Protein AF-A0A8S4G427-F1 (afdb_monomer_lite)

InterPro domains:
  IPR007110 Immunoglobulin-like domain [PS50835] (50-156)
  IPR013783 Immunoglobulin-like fold [G3DSA:2.60.40.10] (48-164)
  IPR036179 Immunoglobulin-like domain superfamily [SSF48726] (49-147)

Radius of gyration: 43.34 Å; chains: 1; bounding box: 93×54×124 Å

Foldseek 3Di:
DDDDDDDDDDDPAAFDKDKDKDWDFDDPDDTDIDIDIDIDTHWFAFPDFWDKPQADQADEAFDKGKIKTKTDWIPPEWWKWKDKQNHTDDQDDPPDPDDNPQRGWDWDQQDPRRTIMTMHMDIDTHHRPPDDQKIKMKMKTWDPDVVIDIHMDIDIYGYDPLPPLVVLLVVLCLLPPCVVVVLVVVQVVLCVLQVADPPQDSLLSCLQSLHFRPNLVSLLSLLQLLQCLDPPPPPSNNVPDDDPDPDPSDDHSVPPRDDDPDHSVCSSQVVSCVVCVVVPLAGHRHNDHAPPSPPDPLLSSLLSCLSSQHWQQLVVCVVVVNDDPPDDQADPQGHRGGSVCLQVPPPAQHDDSNCSRNVDPSSSRSSVVCSVRD

Structure (mmCIF, N/CA/C/O backbone):
data_AF-A0A8S4G427-F1
#
_entry.id   AF-A0A8S4G427-F1
#
loop_
_atom_site.group_PDB
_atom_site.id
_atom_site.type_symbol
_atom_site.label_atom_id
_atom_site.label_alt_id
_atom_site.label_comp_id
_atom_site.label_asym_id
_atom_site.label_entity_id
_atom_site.label_seq_id
_atom_site.pdbx_PDB_ins_code
_atom_site.Cartn_x
_atom_site.Cartn_y
_atom_site.Cartn_z
_atom_site.occupancy
_atom_site.B_iso_or_equiv
_atom_site.auth_seq_id
_atom_site.auth_comp_id
_atom_site.auth_asym_id
_atom_site.auth_atom_id
_atom_site.pdbx_PDB_model_num
ATOM 1 N N . MET A 1 1 ? -54.647 -35.871 49.981 1.00 44.09 1 MET A N 1
ATOM 2 C CA . MET A 1 1 ? -53.783 -34.779 50.482 1.00 44.09 1 MET A CA 1
ATOM 3 C C . MET A 1 1 ? -54.641 -33.532 50.601 1.00 44.09 1 MET A C 1
ATOM 5 O O . MET A 1 1 ? -55.146 -33.076 49.587 1.00 44.09 1 MET A O 1
ATOM 9 N N . GLN A 1 2 ? -54.892 -33.034 51.812 1.00 59.62 2 GLN A N 1
ATOM 10 C CA . GLN A 1 2 ? -55.590 -31.757 51.990 1.00 59.62 2 GLN A CA 1
ATOM 11 C C . GLN A 1 2 ? -54.580 -30.630 51.731 1.00 59.62 2 GLN A C 1
ATOM 13 O O . GLN A 1 2 ? -53.592 -30.520 52.452 1.00 59.62 2 GLN A O 1
ATOM 18 N N . SER A 1 3 ? -54.775 -29.840 50.674 1.00 57.06 3 SER A N 1
ATOM 19 C CA . SER A 1 3 ? -53.949 -28.663 50.381 1.00 57.06 3 SER A CA 1
ATOM 20 C C . SER A 1 3 ? -54.700 -27.398 50.787 1.00 57.06 3 SER A C 1
ATOM 22 O O . SER A 1 3 ? -55.753 -27.103 50.226 1.00 57.06 3 SER A O 1
ATOM 24 N N . CYS A 1 4 ? -54.157 -26.645 51.740 1.00 60.97 4 CYS A N 1
ATOM 25 C CA . CYS A 1 4 ? -54.643 -25.312 52.080 1.00 60.97 4 CYS A CA 1
ATOM 26 C C . CYS A 1 4 ? -53.861 -24.276 51.260 1.00 60.97 4 CYS A C 1
ATOM 28 O O . CYS A 1 4 ? -52.630 -24.292 51.261 1.00 60.97 4 CYS A O 1
ATOM 30 N N . ALA A 1 5 ? -54.562 -23.397 50.542 1.00 62.75 5 ALA A N 1
ATOM 31 C CA . ALA A 1 5 ? -53.957 -22.332 49.749 1.00 62.75 5 ALA A CA 1
ATOM 32 C C . ALA A 1 5 ? -54.410 -20.971 50.287 1.00 62.75 5 ALA A C 1
ATOM 34 O O . ALA A 1 5 ? -55.601 -20.666 50.302 1.00 62.75 5 ALA A O 1
ATOM 35 N N . VAL A 1 6 ? -53.454 -20.141 50.706 1.00 64.38 6 VAL A N 1
ATOM 36 C CA . VAL A 1 6 ? -53.708 -18.770 51.162 1.00 64.38 6 VAL A CA 1
ATOM 37 C C . VAL A 1 6 ? -53.425 -17.819 50.002 1.00 64.38 6 VAL A C 1
ATOM 39 O O . VAL A 1 6 ? -52.304 -17.774 49.494 1.00 64.38 6 VAL A O 1
ATOM 42 N N . ARG A 1 7 ? -54.433 -17.056 49.564 1.00 63.41 7 ARG A N 1
ATOM 43 C CA . ARG A 1 7 ? -54.245 -15.976 48.586 1.00 63.41 7 ARG A CA 1
ATOM 44 C C . ARG A 1 7 ? -53.865 -14.699 49.315 1.00 63.41 7 ARG A C 1
ATOM 46 O O . ARG A 1 7 ? -54.599 -14.220 50.172 1.00 63.41 7 ARG A O 1
ATOM 53 N N . VAL A 1 8 ? -52.715 -14.156 48.950 1.00 65.19 8 VAL A N 1
ATOM 54 C CA . VAL A 1 8 ? -52.180 -12.932 49.530 1.00 65.19 8 VAL A CA 1
ATOM 55 C C . VAL A 1 8 ? -52.387 -11.784 48.545 1.00 65.19 8 VAL A C 1
ATOM 57 O O . VAL A 1 8 ? -51.883 -11.840 47.426 1.00 65.19 8 VAL A O 1
ATOM 60 N N . ALA A 1 9 ? -53.122 -10.748 48.954 1.00 64.44 9 ALA A N 1
ATOM 61 C CA . ALA A 1 9 ? -53.211 -9.499 48.203 1.00 64.44 9 ALA A CA 1
ATOM 62 C C . ALA A 1 9 ? -51.970 -8.643 48.483 1.00 64.44 9 ALA A C 1
ATOM 64 O O . ALA A 1 9 ? -51.579 -8.467 49.640 1.00 64.44 9 ALA A O 1
ATOM 65 N N . LEU A 1 10 ? -51.343 -8.127 47.425 1.00 61.38 10 LEU A N 1
ATOM 66 C CA . LEU A 1 10 ? -50.192 -7.245 47.569 1.00 61.38 10 LEU A CA 1
ATOM 67 C C . LEU A 1 10 ? -50.643 -5.882 48.127 1.00 61.38 10 LEU A C 1
ATOM 69 O O . LEU A 1 10 ? -51.662 -5.347 47.687 1.00 61.38 10 LEU A O 1
ATOM 73 N N . PRO A 1 11 ? -49.903 -5.310 49.087 1.00 62.75 11 PRO A N 1
ATOM 74 C CA . PRO A 1 11 ? -50.174 -3.977 49.605 1.00 62.75 11 PRO A CA 1
ATOM 75 C C . PRO A 1 11 ? -50.014 -2.902 48.513 1.00 62.75 11 PRO A C 1
ATOM 77 O O . PRO A 1 11 ? -49.185 -3.047 47.615 1.00 62.75 11 PRO A O 1
ATOM 80 N N . PRO A 1 12 ? -50.762 -1.787 48.602 1.00 60.09 12 PRO A N 1
ATOM 81 C CA . PRO A 1 12 ? -50.769 -0.735 47.581 1.00 60.09 12 PRO A CA 1
ATOM 82 C C . PRO A 1 12 ? -49.494 0.125 47.550 1.00 60.09 12 PRO A C 1
ATOM 84 O O . PRO A 1 12 ? -49.341 0.949 46.653 1.00 60.09 12 PRO A O 1
ATOM 87 N N . ARG A 1 13 ? -48.588 -0.020 48.528 1.00 60.84 13 ARG A N 1
ATOM 88 C CA . ARG A 1 13 ? -47.331 0.739 48.609 1.00 60.84 13 ARG A CA 1
ATOM 89 C C . ARG A 1 13 ? -46.125 -0.185 48.460 1.00 60.84 13 ARG A C 1
ATOM 91 O O . ARG A 1 13 ? -46.065 -1.251 49.064 1.00 60.84 13 ARG A O 1
ATOM 98 N N . TYR A 1 14 ? -45.145 0.264 47.685 1.00 60.88 14 TYR A N 1
ATOM 99 C CA . TYR A 1 14 ? -43.854 -0.398 47.510 1.00 60.88 14 TYR A CA 1
ATOM 100 C C . TYR A 1 14 ? -43.073 -0.421 48.843 1.00 60.88 14 TYR A C 1
ATOM 102 O O . TYR A 1 14 ? -43.206 0.498 49.650 1.00 60.88 14 TYR A O 1
ATOM 110 N N . ASN A 1 15 ? -42.261 -1.460 49.081 1.00 59.38 15 ASN A N 1
ATOM 111 C CA . ASN A 1 15 ? -41.401 -1.621 50.271 1.00 59.38 15 ASN A CA 1
ATOM 112 C C . ASN A 1 15 ? -42.121 -1.811 51.628 1.00 59.38 15 ASN A C 1
ATOM 114 O O . ASN A 1 15 ? -41.525 -1.673 52.697 1.00 59.38 15 ASN A O 1
ATOM 118 N N . THR A 1 16 ? -43.405 -2.169 51.627 1.00 66.38 16 THR A N 1
ATOM 119 C CA . THR A 1 16 ? -44.095 -2.579 52.856 1.00 66.38 16 THR A CA 1
ATOM 120 C C . THR A 1 16 ? -43.621 -3.958 53.301 1.00 66.38 16 THR A C 1
ATOM 122 O O . THR A 1 16 ? -43.687 -4.933 52.542 1.00 66.38 16 THR A O 1
ATOM 125 N N . ARG A 1 17 ? -43.190 -4.050 54.558 1.00 71.38 17 ARG A N 1
ATOM 126 C CA . ARG A 1 17 ? -42.937 -5.320 55.234 1.00 71.38 17 ARG A CA 1
ATOM 127 C C . ARG A 1 17 ? -44.250 -5.829 55.816 1.00 71.38 17 ARG A C 1
ATOM 129 O O . ARG A 1 17 ? -44.817 -5.196 56.702 1.00 71.38 17 ARG A O 1
ATOM 136 N N . VAL A 1 18 ? -44.718 -6.963 55.317 1.00 76.75 18 VAL A N 1
ATOM 137 C CA . VAL A 1 18 ? -45.928 -7.629 55.800 1.00 76.75 18 VAL A CA 1
ATOM 138 C C . VAL A 1 18 ? -45.533 -8.851 56.613 1.00 76.75 18 VAL A C 1
ATOM 140 O O . VAL A 1 18 ? -44.562 -9.540 56.302 1.00 76.75 18 VAL A O 1
ATOM 143 N N . VAL A 1 19 ? -46.274 -9.115 57.679 1.00 82.19 19 VAL A N 1
ATOM 144 C CA . VAL A 1 19 ? -46.039 -10.247 58.571 1.00 82.19 19 VAL A CA 1
ATOM 145 C C . VAL A 1 19 ? -47.214 -11.205 58.424 1.00 82.19 19 VAL A C 1
ATOM 147 O O . VAL A 1 19 ? -48.348 -10.834 58.709 1.00 82.19 19 VAL A O 1
ATOM 150 N N . TYR A 1 20 ? -46.950 -12.426 57.962 1.00 81.38 20 TYR A N 1
ATOM 151 C CA . TYR A 1 20 ? -47.951 -13.486 57.856 1.00 81.38 20 TYR A CA 1
ATOM 152 C C . TYR A 1 20 ? -47.748 -14.483 58.987 1.00 81.38 20 TYR A C 1
ATOM 154 O O . TYR A 1 20 ? -46.653 -15.025 59.149 1.00 81.38 20 TYR A O 1
ATOM 162 N N . THR A 1 21 ? -48.811 -14.742 59.744 1.00 82.06 21 THR A N 1
ATOM 163 C CA . THR A 1 21 ? -48.833 -15.771 60.784 1.00 82.06 21 THR A CA 1
ATOM 164 C C . THR A 1 21 ? -49.798 -16.866 60.364 1.00 82.06 21 THR A C 1
ATOM 166 O O . THR A 1 21 ? -50.977 -16.606 60.146 1.00 82.06 21 THR A O 1
ATOM 169 N N . CYS A 1 22 ? -49.283 -18.083 60.227 1.00 83.38 22 CYS A N 1
ATOM 170 C CA . CYS A 1 22 ? -50.098 -19.281 60.099 1.00 83.38 22 CYS A CA 1
ATOM 171 C C . CYS A 1 22 ? -50.428 -19.775 61.507 1.00 83.38 22 CYS A C 1
ATOM 173 O O . CYS A 1 22 ? -49.515 -19.945 62.316 1.00 83.38 22 CYS A O 1
ATOM 175 N N . GLU A 1 23 ? -51.707 -19.983 61.794 1.00 85.12 23 GLU A N 1
ATOM 176 C CA . GLU A 1 23 ? -52.205 -20.488 63.070 1.00 85.12 23 GLU A CA 1
ATOM 177 C C . GLU A 1 23 ? -53.091 -21.704 62.809 1.00 85.12 23 GLU A C 1
ATOM 179 O O . GLU A 1 23 ? -54.005 -21.644 61.989 1.00 85.12 23 GLU A O 1
ATOM 184 N N . VAL A 1 24 ? -52.795 -22.809 63.491 1.00 83.25 24 VAL A N 1
ATOM 185 C CA . VAL A 1 24 ? -53.581 -24.045 63.434 1.00 83.25 24 VAL A CA 1
ATOM 186 C C . VAL A 1 24 ? -54.049 -24.373 64.845 1.00 83.25 24 VAL A C 1
ATOM 188 O O . VAL A 1 24 ? -53.225 -24.463 65.760 1.00 83.25 24 VAL A O 1
ATOM 191 N N . SER A 1 25 ? -55.358 -24.548 65.014 1.00 84.50 25 SER A N 1
ATOM 192 C CA . SER A 1 25 ? -56.002 -24.911 66.276 1.00 84.50 25 SER A CA 1
ATOM 193 C C . SER A 1 25 ? -56.628 -26.305 66.194 1.00 84.50 25 SER A C 1
ATOM 195 O O . SER A 1 25 ? -57.219 -26.676 65.180 1.00 84.50 25 SER A O 1
ATOM 197 N N . ALA A 1 26 ? -56.486 -27.084 67.266 1.00 82.94 26 ALA A N 1
ATOM 198 C CA . ALA A 1 26 ? -57.183 -28.357 67.442 1.00 82.94 26 ALA A CA 1
ATOM 199 C C . ALA A 1 26 ? -58.538 -28.157 68.149 1.00 82.94 26 ALA A C 1
ATOM 201 O O . ALA A 1 26 ? -58.672 -27.282 69.009 1.00 82.94 26 ALA A O 1
ATOM 202 N N . GLU A 1 27 ? -59.532 -28.977 67.796 1.00 80.38 27 GLU A N 1
ATOM 203 C CA . GLU A 1 27 ? -60.856 -28.995 68.435 1.00 80.38 27 GLU A CA 1
ATOM 204 C C . GLU A 1 27 ? -60.829 -29.796 69.760 1.00 80.38 27 GLU A C 1
ATOM 206 O O . GLU A 1 27 ? -59.871 -30.521 70.037 1.00 80.38 27 GLU A O 1
ATOM 211 N N . GLY A 1 28 ? -61.832 -29.612 70.631 1.00 81.75 28 GLY A N 1
ATOM 212 C CA . GLY A 1 28 ? -61.821 -30.099 72.022 1.00 81.75 28 GLY A CA 1
ATOM 213 C C . GLY A 1 28 ? -61.580 -31.616 72.190 1.00 81.75 28 GLY A C 1
ATOM 214 O O . GLY A 1 28 ? -61.799 -32.385 71.258 1.00 81.75 28 GLY A O 1
ATOM 215 N N . PRO A 1 29 ? -61.144 -32.091 73.381 1.00 74.06 29 PRO A N 1
ATOM 216 C CA . PRO A 1 29 ? -61.018 -31.374 74.659 1.00 74.06 29 PRO A CA 1
ATOM 217 C C . PRO A 1 29 ? -59.648 -30.705 74.887 1.00 74.06 29 PRO A C 1
ATOM 219 O O . PRO A 1 29 ? -59.435 -30.080 75.924 1.00 74.06 29 PRO A O 1
ATOM 222 N N . ARG A 1 30 ? -58.701 -30.833 73.948 1.00 64.25 30 ARG A N 1
ATOM 223 C CA . ARG A 1 30 ? -57.371 -30.209 74.029 1.00 64.25 30 ARG A CA 1
ATOM 224 C C . ARG A 1 30 ? -57.209 -29.154 72.939 1.00 64.25 30 ARG A C 1
ATOM 226 O O . ARG A 1 30 ? -56.838 -29.465 71.815 1.00 64.25 30 ARG A O 1
ATOM 233 N N . PHE A 1 31 ? -57.422 -27.897 73.315 1.00 74.81 31 PHE A N 1
ATOM 234 C CA . PHE A 1 31 ? -57.265 -26.729 72.445 1.00 74.81 31 PHE A CA 1
ATOM 235 C C . PHE A 1 31 ? -55.784 -26.356 72.259 1.00 74.81 31 PHE A C 1
ATOM 237 O O . PHE A 1 31 ? -55.308 -25.343 72.772 1.00 74.81 31 PHE A O 1
ATOM 244 N N . ALA A 1 32 ? -55.018 -27.202 71.568 1.00 76.12 32 ALA A N 1
ATOM 245 C CA . ALA A 1 32 ? -53.639 -26.886 71.207 1.00 76.12 32 ALA A CA 1
ATOM 246 C C . ALA A 1 32 ? -53.610 -25.902 70.026 1.00 76.12 32 ALA A C 1
ATOM 248 O O . ALA A 1 32 ? -54.312 -26.103 69.035 1.00 76.12 32 ALA A O 1
ATOM 249 N N . VAL A 1 33 ? -52.777 -24.862 70.126 1.00 83.00 33 VAL A N 1
ATOM 250 C CA . VAL A 1 33 ? -52.587 -23.850 69.078 1.00 83.00 33 VAL A CA 1
ATOM 251 C C . VAL A 1 33 ? -51.113 -23.794 68.696 1.00 83.00 33 VAL A C 1
ATOM 253 O O . VAL A 1 33 ? -50.257 -23.553 69.546 1.00 83.00 33 VAL A O 1
ATOM 256 N N . VAL A 1 34 ? -50.814 -23.989 67.412 1.00 83.38 34 VAL A N 1
ATOM 257 C CA . VAL A 1 34 ? -49.462 -23.830 66.857 1.00 83.38 34 VAL A CA 1
ATOM 258 C C . VAL A 1 34 ? -49.459 -22.625 65.928 1.00 83.38 34 VAL A C 1
ATOM 260 O O . VAL A 1 34 ? -50.286 -22.540 65.021 1.00 83.38 34 VAL A O 1
ATOM 263 N N . LYS A 1 35 ? -48.520 -21.696 66.146 1.00 86.69 35 LYS A N 1
ATOM 264 C CA . LYS A 1 35 ? -48.350 -20.498 65.315 1.00 86.69 35 LYS A CA 1
ATOM 265 C C . LYS A 1 35 ? -46.963 -20.464 64.691 1.00 86.69 35 LYS A C 1
ATOM 267 O O . LYS A 1 35 ? -45.969 -20.739 65.360 1.00 86.69 35 LYS A O 1
ATOM 272 N N . GLN A 1 36 ? -46.883 -20.067 63.426 1.00 85.25 36 GLN A N 1
ATOM 273 C CA . GLN A 1 36 ? -45.622 -19.763 62.758 1.00 85.25 36 GLN A CA 1
ATOM 274 C C . GLN A 1 36 ? -45.730 -18.440 62.008 1.00 85.25 36 GLN A C 1
ATOM 276 O O . GLN A 1 36 ? -46.614 -18.261 61.175 1.00 85.25 36 GLN A O 1
ATOM 281 N N . THR A 1 37 ? -44.789 -17.534 62.266 1.00 84.12 37 THR A N 1
ATOM 282 C CA . THR A 1 37 ? -44.772 -16.194 61.674 1.00 84.12 37 THR A CA 1
ATOM 283 C C . THR A 1 37 ? -43.615 -16.033 60.689 1.00 84.12 37 THR A C 1
ATOM 285 O O . THR A 1 37 ? -42.480 -16.431 60.970 1.00 84.12 37 THR A O 1
ATOM 288 N N . LYS A 1 38 ? -43.886 -15.442 59.521 1.00 82.69 38 LYS A N 1
ATOM 289 C CA . LYS A 1 38 ? -42.899 -15.123 58.480 1.00 82.69 38 LYS A CA 1
ATOM 290 C C . LYS A 1 38 ? -43.096 -13.701 57.958 1.00 82.69 38 LYS A C 1
ATOM 292 O O . LYS A 1 38 ? -44.217 -13.226 57.816 1.00 82.69 38 LYS A O 1
ATOM 297 N N . ASN A 1 39 ? -41.984 -13.041 57.640 1.00 81.12 39 ASN A N 1
ATOM 298 C CA . ASN A 1 39 ? -41.987 -11.710 57.039 1.00 81.12 39 ASN A CA 1
ATOM 299 C C . ASN A 1 39 ? -41.941 -11.834 55.513 1.00 81.12 39 ASN A C 1
ATOM 301 O O . ASN A 1 39 ? -41.077 -12.532 54.983 1.00 81.12 39 ASN A O 1
ATOM 305 N N . LEU A 1 40 ? -42.832 -11.126 54.831 1.00 78.31 40 LEU A N 1
ATOM 306 C CA . LEU A 1 40 ? -42.835 -10.914 53.391 1.00 78.31 40 LEU A CA 1
ATOM 307 C C . LEU A 1 40 ? -42.469 -9.449 53.127 1.00 78.31 40 LEU A C 1
ATOM 309 O O . LEU A 1 40 ? -43.116 -8.544 53.649 1.00 78.31 40 LEU A O 1
ATOM 313 N N . THR A 1 41 ? -41.462 -9.207 52.296 1.00 77.12 41 THR A N 1
ATOM 314 C CA . THR A 1 41 ? -41.127 -7.857 51.827 1.00 77.12 41 THR A CA 1
ATOM 315 C C . THR A 1 41 ? -41.375 -7.797 50.330 1.00 77.12 41 THR A C 1
ATOM 317 O O . THR A 1 41 ? -40.864 -8.638 49.590 1.00 77.12 41 THR A O 1
ATOM 320 N N . VAL A 1 42 ? -42.157 -6.817 49.881 1.00 78.81 42 VAL A N 1
ATOM 321 C CA . VAL A 1 42 ? -42.394 -6.600 48.450 1.00 78.81 42 VAL A CA 1
ATOM 322 C C . VAL A 1 42 ? -41.162 -5.931 47.847 1.00 78.81 42 VAL A C 1
ATOM 324 O O . VAL A 1 42 ? -40.826 -4.805 48.215 1.00 78.81 42 VAL A O 1
ATOM 327 N N . ALA A 1 43 ? -40.490 -6.638 46.940 1.00 83.56 43 ALA A N 1
ATOM 328 C CA . ALA A 1 43 ? -39.330 -6.119 46.235 1.00 83.56 43 ALA A CA 1
ATOM 329 C C . ALA A 1 43 ? -39.745 -5.210 45.069 1.00 83.56 43 ALA A C 1
ATOM 331 O O . ALA A 1 43 ? -40.708 -5.487 44.355 1.00 83.56 43 ALA A O 1
ATOM 332 N N . VAL A 1 44 ? -38.974 -4.151 44.851 1.00 88.75 44 VAL A N 1
ATOM 333 C CA . VAL A 1 44 ? -38.966 -3.363 43.621 1.00 88.75 44 VAL A CA 1
ATOM 334 C C . VAL A 1 44 ? -37.825 -3.889 42.765 1.00 88.75 44 VAL A C 1
ATOM 336 O O . VAL A 1 44 ? -36.648 -3.674 43.072 1.00 88.75 44 VAL A O 1
ATOM 339 N N . ALA A 1 45 ? -38.191 -4.642 41.731 1.00 90.88 45 ALA A N 1
ATOM 340 C CA . ALA A 1 45 ? -37.244 -5.278 40.832 1.00 90.88 45 ALA A CA 1
ATOM 341 C C . ALA A 1 45 ? -36.534 -4.249 39.936 1.00 90.88 45 ALA A C 1
ATOM 343 O O . ALA A 1 45 ? -37.103 -3.209 39.595 1.00 90.88 45 ALA A O 1
ATOM 344 N N . LEU A 1 46 ? -35.306 -4.554 39.512 1.00 93.38 46 LEU A N 1
ATOM 345 C CA . LEU A 1 46 ? -34.607 -3.765 38.500 1.00 93.38 46 LEU A CA 1
ATOM 346 C C . LEU A 1 46 ? -35.425 -3.745 37.200 1.00 93.38 46 LEU A C 1
ATOM 348 O O . LEU A 1 46 ? -35.705 -4.786 36.592 1.00 93.38 46 LEU A O 1
ATOM 352 N N . HIS A 1 47 ? -35.801 -2.542 36.775 1.00 90.38 47 HIS A N 1
ATOM 353 C CA . HIS A 1 47 ? -36.598 -2.327 35.569 1.00 90.38 47 HIS A CA 1
ATOM 354 C C . HIS A 1 47 ? -35.735 -2.135 34.310 1.00 90.38 47 HIS A C 1
ATOM 356 O O . HIS A 1 47 ? -36.221 -2.360 33.208 1.00 90.38 47 HIS A O 1
ATOM 362 N N . GLN A 1 48 ? -34.463 -1.763 34.476 1.00 94.31 48 GLN A N 1
ATOM 363 C CA . GLN A 1 48 ? -33.475 -1.583 33.409 1.00 94.31 48 GLN A CA 1
ATOM 364 C C . GLN A 1 48 ? -32.220 -2.405 33.702 1.00 94.31 48 GLN A C 1
ATOM 366 O O . GLN A 1 48 ? -31.923 -2.703 34.865 1.00 94.31 48 GLN A O 1
ATOM 371 N N . ASP A 1 49 ? -31.497 -2.761 32.645 1.00 97.06 49 ASP A N 1
ATOM 372 C CA . ASP A 1 49 ? -30.186 -3.394 32.751 1.00 97.06 49 ASP A CA 1
ATOM 373 C C . ASP A 1 49 ? -29.155 -2.396 33.307 1.00 97.06 49 ASP A C 1
ATOM 375 O O . ASP A 1 49 ? -29.326 -1.180 33.164 1.00 97.06 49 ASP A O 1
ATOM 379 N N . PRO A 1 50 ? -28.107 -2.870 34.003 1.00 97.19 50 PRO A N 1
ATOM 380 C CA . PRO A 1 50 ? -27.109 -1.975 34.571 1.00 97.19 50 PRO A CA 1
ATOM 381 C C . PRO A 1 50 ? -26.327 -1.234 33.473 1.00 97.19 50 PRO A C 1
ATOM 383 O O . PRO A 1 50 ? -26.072 -1.773 32.404 1.00 97.19 50 PRO A O 1
ATOM 386 N N . VAL A 1 51 ? -25.901 0.000 33.712 1.00 97.25 51 VAL A N 1
ATOM 387 C CA . VAL A 1 51 ? -25.207 0.819 32.709 1.00 97.25 51 VAL A CA 1
ATOM 388 C C . VAL A 1 51 ? -23.701 0.740 32.926 1.00 97.25 51 VAL A C 1
ATOM 390 O O . VAL A 1 51 ? -23.210 1.117 33.988 1.00 97.25 51 VAL A O 1
ATOM 393 N N . ILE A 1 52 ? -22.966 0.289 31.905 1.00 96.56 52 ILE A N 1
ATOM 394 C CA . ILE A 1 52 ? -21.498 0.307 31.887 1.00 96.56 52 ILE A CA 1
ATOM 395 C C . ILE A 1 52 ? -21.012 1.653 31.341 1.00 96.56 52 ILE A C 1
ATOM 397 O O . ILE A 1 52 ? -21.332 2.040 30.220 1.00 96.56 52 ILE A O 1
ATOM 401 N N . GLN A 1 53 ? -20.200 2.352 32.127 1.00 94.56 53 GLN A N 1
ATOM 402 C CA . GLN A 1 53 ? -19.576 3.628 31.797 1.00 94.56 53 GLN A CA 1
ATOM 403 C C . GLN A 1 53 ? -18.051 3.488 31.764 1.00 94.56 53 GLN A C 1
ATOM 405 O O . GLN A 1 53 ? -17.461 2.744 32.550 1.00 94.56 53 GLN A O 1
ATOM 410 N N . GLY A 1 54 ? -17.413 4.238 30.864 1.00 88.25 54 GLY A N 1
ATOM 411 C CA . GLY A 1 54 ? -15.954 4.299 30.739 1.00 88.25 54 GLY A CA 1
ATOM 412 C C . GLY A 1 54 ? -15.329 3.246 29.821 1.00 88.25 54 GLY A C 1
ATOM 413 O O . GLY A 1 54 ? -14.109 3.215 29.724 1.00 88.25 54 GLY A O 1
ATOM 414 N N . ALA A 1 55 ? -16.117 2.394 29.151 1.00 88.62 55 ALA A N 1
ATOM 415 C CA . ALA A 1 55 ? -15.591 1.363 28.250 1.00 88.62 55 ALA A CA 1
ATOM 416 C C . ALA A 1 55 ? -15.213 1.975 26.889 1.00 88.62 55 ALA A C 1
ATOM 418 O O . ALA A 1 55 ? -16.114 2.399 26.160 1.00 88.62 55 ALA A O 1
ATOM 419 N N . PRO A 1 56 ? -13.917 2.049 26.527 1.00 86.62 56 PRO A N 1
ATOM 420 C CA . PRO A 1 56 ? -13.522 2.577 25.230 1.00 86.62 56 PRO A CA 1
ATOM 421 C C . PRO A 1 56 ? -13.796 1.547 24.126 1.00 86.62 56 PRO A C 1
ATOM 423 O O . PRO A 1 56 ? -13.756 0.339 24.359 1.00 86.62 56 PRO A O 1
ATOM 426 N N . GLY A 1 57 ? -14.037 2.017 22.899 1.00 84.56 57 GLY A N 1
ATOM 427 C CA . GLY A 1 57 ? -14.186 1.128 21.741 1.00 84.56 57 GLY A CA 1
ATOM 428 C C . GLY A 1 57 ? -12.908 0.340 21.426 1.00 84.56 57 GLY A C 1
ATOM 429 O O . GLY A 1 57 ? -12.992 -0.813 20.999 1.00 84.56 57 GLY A O 1
ATOM 430 N N . SER A 1 58 ? -11.733 0.926 21.687 1.00 85.81 58 SER A N 1
ATOM 431 C CA . SER A 1 58 ? -10.435 0.258 21.587 1.00 85.81 58 SER A CA 1
ATOM 432 C C . SER A 1 58 ? -9.466 0.673 22.702 1.00 85.81 58 SER A C 1
ATOM 434 O O . SER A 1 58 ? -9.620 1.746 23.282 1.00 85.81 58 SER A O 1
ATOM 436 N N . ALA A 1 59 ? -8.494 -0.187 23.022 1.00 83.50 59 ALA A N 1
ATOM 437 C CA . ALA A 1 59 ? -7.467 0.057 24.040 1.00 83.50 59 ALA A CA 1
ATOM 438 C C . ALA A 1 59 ? -6.124 -0.595 23.674 1.00 83.50 59 ALA A C 1
ATOM 440 O O . ALA A 1 59 ? -6.083 -1.635 23.009 1.00 83.50 59 ALA A O 1
ATOM 441 N N . GLN A 1 60 ? -5.018 -0.015 24.140 1.00 79.50 60 GLN A N 1
ATOM 442 C CA . GLN A 1 60 ? -3.668 -0.524 23.888 1.00 79.50 60 GLN A CA 1
ATOM 443 C C . GLN A 1 60 ? -3.309 -1.697 24.822 1.00 79.50 60 GLN A C 1
ATOM 445 O O . GLN A 1 60 ? -3.778 -1.772 25.962 1.00 79.50 60 GLN A O 1
ATOM 450 N N . PRO A 1 61 ? -2.424 -2.620 24.401 1.00 81.25 61 PRO A N 1
ATOM 451 C CA . PRO A 1 61 ? -1.965 -3.702 25.262 1.00 81.25 61 PRO A CA 1
ATOM 452 C C . PRO A 1 61 ? -1.213 -3.138 26.479 1.00 81.25 61 PRO A C 1
ATOM 454 O O . PRO A 1 61 ? -0.273 -2.359 26.333 1.00 81.25 61 PRO A O 1
ATOM 457 N N . GLY A 1 62 ? -1.593 -3.554 27.689 1.00 78.44 62 GLY A N 1
ATOM 458 C CA . GLY A 1 62 ? -1.007 -3.071 28.946 1.00 78.44 62 GLY A CA 1
ATOM 459 C C . GLY A 1 62 ? -1.639 -1.797 29.521 1.00 78.44 62 GLY A C 1
ATOM 460 O O . GLY A 1 62 ? -1.316 -1.442 30.661 1.00 78.44 62 GLY A O 1
ATOM 461 N N . GLU A 1 63 ? -2.555 -1.151 28.792 1.00 81.50 63 GLU A N 1
ATOM 462 C CA . GLU A 1 63 ? -3.337 -0.010 29.277 1.00 81.50 63 GLU A CA 1
ATOM 463 C C . GLU A 1 63 ? -4.178 -0.404 30.505 1.00 81.50 63 GLU A C 1
ATOM 465 O O . GLU A 1 63 ? -4.661 -1.536 30.614 1.00 81.50 63 GLU A O 1
ATOM 470 N N . GLN A 1 64 ? -4.317 0.508 31.470 1.00 83.94 64 GLN A N 1
ATOM 471 C CA . GLN A 1 64 ? -5.191 0.316 32.628 1.00 83.94 64 GLN A CA 1
ATOM 472 C C . GLN A 1 64 ? -6.531 0.991 32.367 1.00 83.94 64 GLN A C 1
ATOM 474 O O . GLN A 1 64 ? -6.587 2.207 32.201 1.00 83.94 64 GLN A O 1
ATOM 479 N N . LEU A 1 65 ? -7.604 0.203 32.378 1.00 87.25 65 LEU A N 1
ATOM 480 C CA . LEU A 1 65 ? -8.963 0.702 32.204 1.00 87.25 65 LEU A CA 1
ATOM 481 C C . LEU A 1 65 ? -9.680 0.751 33.552 1.00 87.25 65 LEU A C 1
ATOM 483 O O . LEU A 1 65 ? -9.574 -0.180 34.357 1.00 87.25 65 LEU A O 1
ATOM 487 N N . GLN A 1 66 ? -10.430 1.832 33.775 1.00 90.94 66 GLN A N 1
ATOM 488 C CA . GLN A 1 66 ? -11.325 1.993 34.915 1.00 90.94 66 GLN A CA 1
ATOM 489 C C . GLN A 1 66 ? -12.754 2.184 34.410 1.00 90.94 66 GLN A C 1
ATOM 491 O O . GLN A 1 66 ? -13.073 3.192 33.784 1.00 90.94 66 GLN A O 1
ATOM 496 N N . LEU A 1 67 ? -13.606 1.211 34.708 1.00 92.50 67 LEU A N 1
ATOM 497 C CA . LEU A 1 67 ? -14.993 1.153 34.262 1.00 92.50 67 LEU A CA 1
ATOM 498 C C . LEU A 1 67 ? -15.914 1.222 35.468 1.00 92.50 67 LEU A C 1
ATOM 500 O O . LEU A 1 67 ? -15.568 0.715 36.532 1.00 92.50 67 LEU A O 1
ATOM 504 N N . ASN A 1 68 ? -17.094 1.806 35.308 1.00 94.81 68 ASN A N 1
ATOM 505 C CA . ASN A 1 68 ? -18.108 1.822 36.355 1.00 94.81 68 ASN A CA 1
ATOM 506 C C . ASN A 1 68 ? -19.398 1.203 35.831 1.00 94.81 68 ASN A C 1
ATOM 508 O O . ASN A 1 68 ? -19.841 1.536 34.737 1.00 94.81 68 ASN A O 1
ATOM 512 N N . CYS A 1 69 ? -19.987 0.303 36.604 1.00 95.38 69 CYS A N 1
ATOM 513 C CA . CYS A 1 69 ? -21.281 -0.278 36.302 1.00 95.38 69 CYS A CA 1
ATOM 514 C C . CYS A 1 69 ? -22.290 0.154 37.360 1.00 95.38 69 CYS A C 1
ATOM 516 O O . CYS A 1 69 ? -22.052 -0.072 38.545 1.00 95.38 69 CYS A O 1
ATOM 518 N N . SER A 1 70 ? -23.399 0.764 36.947 1.00 96.75 70 SER A N 1
ATOM 519 C CA . SER A 1 70 ? -24.415 1.323 37.846 1.00 96.75 70 SER A CA 1
ATOM 520 C C . SER A 1 70 ? -25.815 0.789 37.549 1.00 96.75 70 SER A C 1
ATOM 522 O O . SER A 1 70 ? -26.141 0.423 36.426 1.00 96.75 70 SER A O 1
ATOM 524 N N . THR A 1 71 ? -26.663 0.722 38.571 1.00 97.06 71 THR A N 1
ATOM 525 C CA . THR A 1 71 ? -28.064 0.284 38.465 1.00 97.06 71 THR A CA 1
ATOM 526 C C . THR A 1 71 ? -29.017 1.430 38.767 1.00 97.06 71 THR A C 1
ATOM 528 O O . THR A 1 71 ? -28.682 2.361 39.500 1.00 97.06 71 THR A O 1
ATOM 531 N N . ALA A 1 72 ? -30.239 1.341 38.243 1.00 94.56 72 ALA A N 1
ATOM 532 C CA . ALA A 1 72 ? -31.326 2.198 38.695 1.00 94.56 72 ALA A CA 1
ATOM 533 C C . ALA A 1 72 ? -31.736 1.860 40.150 1.00 94.56 72 ALA A C 1
ATOM 535 O O . ALA A 1 72 ? -31.523 0.729 40.595 1.00 94.56 72 ALA A O 1
ATOM 536 N N . PRO A 1 73 ? -32.354 2.797 40.896 1.00 93.25 73 PRO A N 1
ATOM 537 C CA . PRO A 1 73 ? -32.777 2.550 42.272 1.00 93.25 73 PRO A CA 1
ATOM 538 C C . PRO A 1 73 ? -33.747 1.367 42.408 1.00 93.25 73 PRO A C 1
ATOM 540 O O . PRO A 1 73 ? -34.766 1.311 41.720 1.00 93.25 73 PRO A O 1
ATOM 543 N N . ALA A 1 74 ? -33.456 0.452 43.336 1.00 92.31 74 ALA A N 1
ATOM 544 C CA . ALA A 1 74 ? -34.243 -0.752 43.596 1.00 92.31 74 ALA A CA 1
ATOM 545 C C . ALA A 1 74 ? -34.301 -1.100 45.095 1.00 92.31 74 ALA A C 1
ATOM 547 O O . ALA A 1 74 ? -33.564 -0.543 45.914 1.00 92.31 74 ALA A O 1
ATOM 548 N N . ALA A 1 75 ? -35.191 -2.022 45.468 1.00 89.50 75 ALA A N 1
ATOM 549 C CA . ALA A 1 75 ? -35.313 -2.519 46.839 1.00 89.50 75 ALA A CA 1
ATOM 550 C C . ALA A 1 75 ? -35.636 -4.024 46.831 1.00 89.50 75 ALA A C 1
ATOM 552 O O . ALA A 1 75 ? -36.700 -4.392 46.348 1.00 89.50 75 ALA A O 1
ATOM 553 N N . PRO A 1 76 ? -34.784 -4.914 47.366 1.00 90.56 76 PRO A N 1
ATOM 554 C CA . PRO A 1 76 ? -33.444 -4.650 47.893 1.00 90.56 76 PRO A CA 1
ATOM 555 C C . PRO A 1 76 ? -32.468 -4.155 46.804 1.00 90.56 76 PRO A C 1
ATOM 557 O O . PRO A 1 76 ? -32.693 -4.435 45.621 1.00 90.56 76 PRO A O 1
ATOM 560 N N . PRO A 1 77 ? -31.396 -3.431 47.185 1.00 92.50 77 PRO A N 1
ATOM 561 C CA . PRO A 1 77 ? -30.328 -3.061 46.258 1.00 92.50 77 PRO A CA 1
ATOM 562 C C . PRO A 1 77 ? -29.688 -4.314 45.651 1.00 92.50 77 PRO A C 1
ATOM 564 O O . PRO A 1 77 ? -29.572 -5.348 46.313 1.00 92.50 77 PRO A O 1
ATOM 567 N N . ALA A 1 78 ? -29.281 -4.222 44.388 1.00 94.50 78 ALA A N 1
ATOM 568 C CA . ALA A 1 78 ? -28.628 -5.326 43.699 1.00 94.50 78 ALA A CA 1
ATOM 569 C C . ALA A 1 78 ? -27.143 -5.417 44.079 1.00 94.50 78 ALA A C 1
ATOM 571 O O . ALA A 1 78 ? -26.500 -4.388 44.285 1.00 94.50 78 ALA A O 1
ATOM 572 N N . SER A 1 79 ? -26.594 -6.631 44.128 1.00 93.31 79 SER A N 1
ATOM 573 C CA . SER A 1 79 ? -25.150 -6.882 44.163 1.00 93.31 79 SER A CA 1
ATOM 574 C C . SER A 1 79 ? -24.613 -6.965 42.736 1.00 93.31 79 SER A C 1
ATOM 576 O O . SER A 1 79 ? -25.151 -7.739 41.939 1.00 93.31 79 SER A O 1
ATOM 578 N N . LEU A 1 80 ? -23.567 -6.200 42.418 1.00 93.50 80 LEU A N 1
ATOM 579 C CA . LEU A 1 80 ? -22.939 -6.198 41.097 1.00 93.50 80 LEU A CA 1
ATOM 580 C C . LEU A 1 80 ? -21.672 -7.058 41.066 1.00 93.50 80 LEU A C 1
ATOM 582 O O . LEU A 1 80 ? -20.816 -6.963 41.954 1.00 93.50 80 LEU A O 1
ATOM 586 N N . LEU A 1 81 ? -21.524 -7.844 40.002 1.00 92.12 81 LEU A N 1
ATOM 587 C CA . LEU A 1 81 ? -20.345 -8.655 39.715 1.00 92.12 81 LEU A CA 1
ATOM 588 C C . LEU A 1 81 ? -19.873 -8.430 38.277 1.00 92.12 81 LEU A C 1
ATOM 590 O O . LEU A 1 81 ? -20.673 -8.396 37.344 1.00 92.12 81 LEU A O 1
ATOM 594 N N . TRP A 1 82 ? -18.561 -8.294 38.114 1.00 92.50 82 TRP A N 1
ATOM 595 C CA . TRP A 1 82 ? -17.919 -8.179 36.813 1.00 92.50 82 TRP A CA 1
ATOM 596 C C . TRP A 1 82 ? -17.391 -9.529 36.340 1.00 92.50 82 TRP A C 1
ATOM 598 O O . TRP A 1 82 ? -16.818 -10.293 37.116 1.00 92.50 82 TRP A O 1
ATOM 608 N N . TYR A 1 83 ? -17.528 -9.774 35.044 1.00 91.25 83 TYR A N 1
ATOM 609 C CA . TYR A 1 83 ? -16.933 -10.888 34.328 1.00 91.25 83 TYR A CA 1
ATOM 610 C C . TYR A 1 83 ? -16.051 -10.347 33.207 1.00 91.25 83 TYR A C 1
ATOM 612 O O . TYR A 1 83 ? -16.478 -9.504 32.417 1.00 91.25 83 TYR A O 1
ATOM 620 N N . ILE A 1 84 ? -14.830 -10.863 33.126 1.00 89.56 84 ILE A N 1
ATOM 621 C CA . ILE A 1 84 ? -13.865 -10.580 32.069 1.00 89.56 84 ILE A CA 1
ATOM 622 C C . ILE A 1 84 ? -13.702 -11.872 31.277 1.00 89.56 84 ILE A C 1
ATOM 624 O O . ILE A 1 84 ? -13.293 -12.897 31.821 1.00 89.56 84 ILE A O 1
ATOM 628 N N . ASP A 1 85 ? -14.056 -11.843 29.996 1.00 87.88 85 ASP A N 1
ATOM 629 C CA . ASP A 1 85 ? -14.014 -13.003 29.104 1.00 87.88 85 ASP A CA 1
ATOM 630 C C . ASP A 1 85 ? -14.779 -14.225 29.656 1.00 87.88 85 ASP A C 1
ATOM 632 O O . ASP A 1 85 ? -14.355 -15.377 29.526 1.00 87.88 85 ASP A O 1
ATOM 636 N N . GLY A 1 86 ? -15.917 -13.962 30.304 1.00 85.75 86 GLY A N 1
ATOM 637 C CA . GLY A 1 86 ? -16.771 -14.979 30.924 1.00 85.75 86 GLY A CA 1
ATOM 638 C C . GLY A 1 86 ? -16.248 -15.526 32.256 1.00 85.75 86 GLY A C 1
ATOM 639 O O . GLY A 1 86 ? -16.931 -16.333 32.879 1.00 85.75 86 GLY A O 1
ATOM 640 N N . GLN A 1 87 ? -15.076 -15.087 32.719 1.00 86.06 87 GLN A N 1
ATOM 641 C CA . GLN A 1 87 ? -14.558 -15.423 34.043 1.00 86.06 87 GLN A CA 1
ATOM 642 C C . GLN A 1 87 ? -14.924 -14.323 35.036 1.00 86.06 87 GLN A C 1
ATOM 644 O O . GLN A 1 87 ? -14.697 -13.152 34.727 1.00 86.06 87 GLN A O 1
ATOM 649 N N . PRO A 1 88 ? -15.473 -14.653 36.217 1.00 84.06 88 PRO A N 1
ATOM 650 C CA . PRO A 1 88 ? -15.725 -13.645 37.233 1.00 84.06 88 PRO A CA 1
ATOM 651 C C . PRO A 1 88 ? -14.403 -12.993 37.644 1.00 84.06 88 PRO A C 1
ATOM 653 O O . PRO A 1 88 ? -13.365 -13.657 37.738 1.00 84.06 88 PRO A O 1
ATOM 656 N N . GLU A 1 89 ? -14.440 -11.687 37.892 1.00 75.06 89 GLU A N 1
ATOM 657 C CA . GLU A 1 89 ? -13.338 -10.985 38.540 1.00 75.06 89 GLU A CA 1
ATOM 658 C C . GLU A 1 89 ? -12.981 -11.736 39.834 1.00 75.06 89 GLU A C 1
ATOM 660 O O . GLU A 1 89 ? -13.861 -12.006 40.656 1.00 75.06 89 GLU A O 1
ATOM 665 N N . LYS A 1 90 ? -11.710 -12.141 39.986 1.00 65.06 90 LYS A N 1
ATOM 666 C CA . LYS A 1 90 ? -11.270 -12.947 41.132 1.00 65.06 90 LYS A CA 1
ATOM 667 C C . LYS A 1 90 ? -11.599 -12.212 42.434 1.00 65.06 90 LYS A C 1
ATOM 669 O O . LYS A 1 90 ? -10.967 -11.212 42.757 1.00 65.06 90 LYS A O 1
ATOM 674 N N . VAL A 1 91 ? -12.558 -12.743 43.187 1.00 54.38 91 VAL A N 1
ATOM 675 C CA . VAL A 1 91 ? -12.779 -12.408 44.596 1.00 54.38 91 VAL A CA 1
ATOM 676 C C . VAL A 1 91 ? -11.576 -12.967 45.353 1.00 54.38 91 VAL A C 1
ATOM 678 O O . VAL A 1 91 ? -11.265 -14.146 45.192 1.00 54.38 91 VAL A O 1
ATOM 681 N N . LEU A 1 92 ? -10.836 -12.134 46.085 1.00 49.88 92 LEU A N 1
ATOM 682 C CA . LEU A 1 92 ? -9.625 -12.584 46.769 1.00 49.88 92 LEU A CA 1
ATOM 683 C C . LEU A 1 92 ? -9.953 -13.735 47.737 1.00 49.88 92 LEU A C 1
ATOM 685 O O . LEU A 1 92 ? -10.866 -13.640 48.556 1.00 49.88 92 LEU A O 1
ATOM 689 N N . ASP A 1 93 ? -9.192 -14.815 47.583 1.00 42.91 93 ASP A N 1
ATOM 690 C CA . ASP A 1 93 ? -9.258 -16.064 48.336 1.00 42.91 93 ASP A CA 1
ATOM 691 C C . ASP A 1 93 ? -8.741 -15.849 49.774 1.00 42.91 93 ASP A C 1
ATOM 693 O O . ASP A 1 93 ? -7.832 -15.051 50.014 1.00 42.91 93 ASP A O 1
ATOM 697 N N . TRP A 1 94 ? -9.297 -16.576 50.737 1.00 41.56 94 TRP A N 1
ATOM 698 C CA . TRP A 1 94 ? -9.160 -16.426 52.201 1.00 41.56 94 TRP A CA 1
ATOM 699 C C . TRP A 1 94 ? -7.743 -16.652 52.786 1.00 41.56 94 TRP A C 1
ATOM 701 O O . TRP A 1 94 ? -7.590 -16.760 54.002 1.00 41.56 94 TRP A O 1
ATOM 711 N N . LEU A 1 95 ? -6.699 -16.707 51.954 1.00 45.41 95 LEU A N 1
ATOM 712 C CA . LEU A 1 95 ? -5.316 -17.031 52.337 1.00 45.41 95 LEU A CA 1
ATOM 713 C C . LEU A 1 95 ? -4.322 -15.863 52.215 1.00 45.41 95 LEU A C 1
ATOM 715 O O . LEU A 1 95 ? -3.176 -15.999 52.639 1.00 45.41 95 LEU A O 1
ATOM 719 N N . THR A 1 96 ? -4.727 -14.700 51.699 1.00 47.78 96 THR A N 1
ATOM 720 C CA . THR A 1 96 ? -3.856 -13.512 51.625 1.00 47.78 96 THR A CA 1
ATOM 721 C C . THR A 1 96 ? -4.565 -12.294 52.197 1.00 47.78 96 THR A C 1
ATOM 723 O O . THR A 1 96 ? -5.409 -11.696 51.538 1.00 47.78 96 THR A O 1
ATOM 726 N N . MET A 1 97 ? -4.224 -11.937 53.439 1.00 45.97 97 MET A N 1
ATOM 727 C CA . MET A 1 97 ? -4.658 -10.712 54.122 1.00 45.97 97 MET A CA 1
ATOM 728 C C . MET A 1 97 ? -4.133 -9.451 53.408 1.00 45.97 97 MET A C 1
ATOM 730 O O . MET A 1 97 ? -3.171 -8.830 53.855 1.00 45.97 97 MET A O 1
ATOM 734 N N . THR A 1 98 ? -4.777 -9.045 52.316 1.00 45.19 98 THR A N 1
ATOM 735 C CA . THR A 1 98 ? -4.701 -7.679 51.779 1.00 45.19 98 THR A CA 1
ATOM 736 C C . THR A 1 98 ? -6.106 -7.164 51.458 1.00 45.19 98 THR A C 1
ATOM 738 O O . THR A 1 98 ? -7.018 -7.925 51.146 1.00 45.19 98 THR A O 1
ATOM 741 N N . GLU A 1 99 ? -6.305 -5.863 51.669 1.00 43.09 99 GLU A N 1
ATOM 742 C CA . GLU A 1 99 ? -7.594 -5.245 51.990 1.00 43.09 99 GLU A CA 1
ATOM 743 C C . GLU A 1 99 ? -8.730 -5.438 50.962 1.00 43.09 99 GLU A C 1
ATOM 745 O O . GLU A 1 99 ? -8.605 -5.197 49.763 1.00 43.09 99 GLU A O 1
ATOM 750 N N . SER A 1 100 ? -9.891 -5.801 51.512 1.00 50.47 100 SER A N 1
ATOM 751 C CA . SER A 1 100 ? -11.150 -6.204 50.869 1.00 50.47 100 SER A CA 1
ATOM 752 C C . SER A 1 100 ? -12.013 -5.036 50.330 1.00 50.47 100 SER A C 1
ATOM 754 O O . SER A 1 100 ? -13.110 -5.236 49.809 1.00 50.47 100 SER A O 1
ATOM 756 N N . TRP A 1 101 ? -11.554 -3.785 50.418 1.00 46.50 101 TRP A N 1
ATOM 757 C CA . TRP A 1 101 ? -12.397 -2.603 50.160 1.00 46.50 101 TRP A CA 1
ATOM 758 C C . TRP A 1 101 ? -12.679 -2.302 48.677 1.00 46.50 101 TRP A C 1
ATOM 760 O O . TRP A 1 101 ? -13.604 -1.553 48.388 1.00 46.50 101 TRP A O 1
ATOM 770 N N . LEU A 1 102 ? -11.946 -2.895 47.724 1.00 50.88 102 LEU A N 1
ATOM 771 C CA . LEU A 1 102 ? -12.092 -2.585 46.289 1.00 50.88 102 LEU A CA 1
ATOM 772 C C . LEU A 1 102 ? -13.173 -3.410 45.554 1.00 50.88 102 LEU A C 1
ATOM 774 O O . LEU A 1 102 ? -13.450 -3.148 44.387 1.00 50.88 102 LEU A O 1
ATOM 778 N N . TYR A 1 103 ? -13.774 -4.405 46.217 1.00 59.31 103 TYR A N 1
ATOM 779 C CA . TYR A 1 103 ? -14.645 -5.412 45.582 1.00 59.31 103 TYR A CA 1
ATOM 780 C C . TYR A 1 103 ? -16.104 -5.376 46.058 1.00 59.31 103 TYR A C 1
ATOM 782 O O . TYR A 1 103 ? -16.908 -6.224 45.663 1.00 59.31 103 TYR A O 1
ATOM 790 N N . HIS A 1 104 ? -16.459 -4.413 46.910 1.00 72.25 104 HIS A N 1
ATOM 791 C CA . HIS A 1 104 ? -17.815 -4.278 47.426 1.00 72.25 104 HIS A CA 1
ATOM 792 C C . HIS A 1 104 ? -18.688 -3.490 46.451 1.00 72.25 104 HIS A C 1
ATOM 794 O O . HIS A 1 104 ? -18.262 -2.516 45.837 1.00 72.25 104 HIS A O 1
ATOM 800 N N . THR A 1 105 ? -19.934 -3.933 46.304 1.00 86.56 105 THR A N 1
ATOM 801 C CA . THR A 1 105 ? -20.956 -3.125 45.643 1.00 86.56 105 THR A CA 1
ATOM 802 C C . THR A 1 105 ? -21.277 -1.933 46.534 1.00 86.56 105 THR A C 1
ATOM 804 O O . THR A 1 105 ? -21.721 -2.118 47.669 1.00 86.56 105 THR A O 1
ATOM 807 N N . GLU A 1 106 ? -21.063 -0.727 46.024 1.00 91.25 106 GLU A N 1
ATOM 808 C CA . GLU A 1 106 ? -21.466 0.499 46.703 1.00 91.25 106 GLU A CA 1
ATOM 809 C C . GLU A 1 106 ? -22.956 0.737 46.480 1.00 91.25 106 GLU A C 1
ATOM 811 O O . GLU A 1 106 ? -23.513 0.377 45.440 1.00 91.25 106 GLU A O 1
ATOM 816 N N . VAL A 1 107 ? -23.616 1.308 47.485 1.00 93.62 107 VAL A N 1
ATOM 817 C CA . VAL A 1 107 ? -25.066 1.487 47.496 1.00 93.62 107 VAL A CA 1
ATOM 818 C C . VAL A 1 107 ? -25.393 2.899 47.952 1.00 93.62 107 VAL A C 1
ATOM 820 O O . VAL A 1 107 ? -24.871 3.378 48.959 1.00 93.62 107 VAL A O 1
ATOM 823 N N . SER A 1 108 ? -26.299 3.557 47.238 1.00 94.81 108 SER A N 1
ATOM 824 C CA . SER A 1 108 ? -26.745 4.900 47.577 1.00 94.81 108 SER A CA 1
ATOM 825 C C . SER A 1 108 ? -27.497 4.924 48.917 1.00 94.81 108 SER A C 1
ATOM 827 O O . SER A 1 108 ? -28.077 3.917 49.363 1.00 94.81 108 SER A O 1
ATOM 829 N N . PRO A 1 109 ? -27.597 6.108 49.541 1.00 92.38 109 PRO A N 1
ATOM 830 C CA . PRO A 1 109 ? -28.672 6.382 50.479 1.00 92.38 109 PRO A CA 1
ATOM 831 C C . PRO A 1 109 ? -30.041 6.055 49.850 1.00 92.38 109 PRO A C 1
ATOM 833 O O . PRO A 1 109 ? -30.185 6.100 48.621 1.00 92.38 109 PRO A O 1
ATOM 836 N N . PRO A 1 110 ? -31.043 5.692 50.666 1.00 88.75 110 PRO A N 1
ATOM 837 C CA . PRO A 1 110 ? -32.393 5.480 50.167 1.00 88.75 110 PRO A CA 1
ATOM 838 C C . PRO A 1 110 ? -32.968 6.803 49.649 1.00 88.75 110 PRO A C 1
ATOM 840 O O . PRO A 1 110 ? -32.798 7.843 50.284 1.00 88.75 110 PRO A O 1
ATOM 843 N N . ASN A 1 111 ? -33.658 6.760 48.510 1.00 87.25 111 ASN A N 1
ATOM 844 C CA . ASN A 1 111 ? -34.448 7.893 48.028 1.00 87.25 111 ASN A CA 1
ATOM 845 C C . ASN A 1 111 ? -35.762 8.041 48.828 1.00 87.25 111 ASN A C 1
ATOM 847 O O . ASN A 1 111 ? -36.025 7.276 49.757 1.00 87.25 111 ASN A O 1
ATOM 851 N N . GLU A 1 112 ? -36.620 8.987 48.434 1.00 84.50 112 GLU A N 1
ATOM 852 C CA . GLU A 1 112 ? -37.936 9.231 49.058 1.00 84.50 112 GLU A CA 1
ATOM 853 C C . GLU A 1 112 ? -38.835 7.980 49.120 1.00 84.50 112 GLU A C 1
ATOM 855 O O . GLU A 1 112 ? -39.689 7.860 49.996 1.00 84.50 112 GLU A O 1
ATOM 860 N N . PHE A 1 113 ? -38.608 7.012 48.228 1.00 82.38 113 PHE A N 1
ATOM 861 C CA . PHE A 1 113 ? -39.343 5.749 48.141 1.00 82.38 113 PHE A CA 1
ATOM 862 C C . PHE A 1 113 ? -38.614 4.569 48.811 1.00 82.38 113 PHE A C 1
ATOM 864 O O . PHE A 1 113 ? -39.048 3.421 48.702 1.00 82.38 113 PHE A O 1
ATOM 871 N N . GLY A 1 114 ? -37.491 4.813 49.493 1.00 83.12 114 GLY A N 1
ATOM 872 C CA . GLY A 1 114 ? -36.678 3.771 50.124 1.00 83.12 114 GLY A CA 1
ATOM 873 C C . GLY A 1 114 ? -35.844 2.929 49.148 1.00 83.12 114 GLY A C 1
ATOM 874 O O . GLY A 1 114 ? -35.253 1.932 49.567 1.00 83.12 114 GLY A O 1
ATOM 875 N N . LEU A 1 115 ? -35.794 3.304 47.867 1.00 89.62 115 LEU A N 1
ATOM 876 C CA . LEU A 1 115 ? -35.035 2.611 46.826 1.00 89.62 115 LEU A CA 1
ATOM 877 C C . LEU A 1 115 ? -33.580 3.064 46.839 1.00 89.62 115 LEU A C 1
ATOM 879 O O . LEU A 1 115 ? -33.280 4.226 47.117 1.00 89.62 115 LEU A O 1
ATOM 883 N N . ARG A 1 116 ? -32.678 2.148 46.502 1.00 92.69 116 ARG A N 1
ATOM 884 C CA . ARG A 1 116 ? -31.236 2.386 46.507 1.00 92.69 116 ARG A CA 1
ATOM 885 C C . ARG A 1 116 ? -30.630 1.974 45.176 1.00 92.69 116 ARG A C 1
ATOM 887 O O . ARG A 1 116 ? -30.945 0.900 44.668 1.00 92.69 116 ARG A O 1
ATOM 894 N N . ALA A 1 117 ? -29.787 2.830 44.616 1.00 95.06 117 ALA A N 1
ATOM 895 C CA . ALA A 1 117 ? -28.982 2.505 43.447 1.00 95.06 117 ALA A CA 1
ATOM 896 C C . ALA A 1 117 ? -27.690 1.828 43.901 1.00 95.06 117 ALA A C 1
ATOM 898 O O . ALA A 1 117 ? -27.112 2.222 44.913 1.00 95.06 117 ALA A O 1
ATOM 899 N N . SER A 1 118 ? -27.234 0.841 43.143 1.00 95.81 118 SER A N 1
ATOM 900 C CA . SER A 1 118 ? -25.967 0.157 43.386 1.00 95.81 118 SER A CA 1
ATOM 901 C C . SER A 1 118 ? -24.986 0.413 42.246 1.00 95.81 118 SER A C 1
ATOM 903 O O . SER A 1 118 ? -25.410 0.457 41.086 1.00 95.81 118 SER A O 1
ATOM 905 N N . TRP A 1 119 ? -23.691 0.521 42.537 1.00 95.50 119 TRP A N 1
ATOM 906 C CA . TRP A 1 119 ? -22.643 0.576 41.514 1.00 95.50 119 TRP A CA 1
ATOM 907 C C . TRP A 1 119 ? -21.367 -0.160 41.929 1.00 95.50 119 TRP A C 1
ATOM 909 O O . TRP A 1 119 ? -21.133 -0.435 43.108 1.00 95.50 119 TRP A O 1
ATOM 919 N N . ARG A 1 120 ? -20.543 -0.516 40.940 1.00 92.06 120 ARG A N 1
ATOM 920 C CA . ARG A 1 120 ? -19.253 -1.181 41.150 1.00 92.06 120 ARG A CA 1
ATOM 921 C C . ARG A 1 120 ? -18.236 -0.776 40.090 1.00 92.06 120 ARG A C 1
ATOM 923 O O . ARG A 1 120 ? -18.474 -0.924 38.889 1.00 92.06 120 ARG A O 1
ATOM 930 N N . THR A 1 121 ? -17.067 -0.352 40.562 1.00 91.19 121 THR A N 1
ATOM 931 C CA . THR A 1 121 ? -15.928 0.000 39.710 1.00 91.19 121 THR A CA 1
ATOM 932 C C . THR A 1 121 ? -15.095 -1.241 39.388 1.00 91.19 121 THR A C 1
ATOM 934 O O . THR A 1 121 ? -14.760 -2.003 40.288 1.00 91.19 121 THR A O 1
ATOM 937 N N . LEU A 1 122 ? -14.733 -1.422 38.118 1.00 89.44 122 LEU A N 1
ATOM 938 C CA . LEU A 1 122 ? -13.772 -2.417 37.645 1.00 89.44 122 LEU A CA 1
ATOM 939 C C . LEU A 1 122 ? -12.474 -1.715 37.255 1.00 89.44 122 LEU A C 1
ATOM 941 O O . LEU A 1 122 ? -12.487 -0.783 36.449 1.00 89.44 122 LEU A O 1
ATOM 945 N N . ARG A 1 123 ? -11.347 -2.189 37.787 1.00 87.75 123 ARG A N 1
ATOM 946 C CA . ARG A 1 123 ? -10.008 -1.785 37.344 1.00 87.75 123 ARG A CA 1
ATOM 947 C C . ARG A 1 123 ? -9.283 -3.008 36.817 1.00 87.75 123 ARG A C 1
ATOM 949 O O . ARG A 1 123 ? -8.940 -3.895 37.593 1.00 87.75 123 ARG A O 1
ATOM 956 N N . PHE A 1 124 ? -9.020 -3.054 35.516 1.00 84.06 124 PHE A N 1
ATOM 957 C CA . PHE A 1 124 ? -8.277 -4.168 34.933 1.00 84.06 124 PHE A CA 1
ATOM 958 C C . PHE A 1 124 ? -7.243 -3.680 33.921 1.00 84.06 124 PHE A C 1
ATOM 960 O O . PHE A 1 124 ? -7.394 -2.640 33.279 1.00 84.06 124 PHE A O 1
ATOM 967 N N . ARG A 1 125 ? -6.147 -4.432 33.818 1.00 83.88 125 ARG A N 1
ATOM 968 C CA . ARG A 1 125 ? -5.070 -4.164 32.867 1.00 83.88 125 ARG A CA 1
ATOM 969 C C . ARG A 1 125 ? -5.310 -4.984 31.605 1.00 83.88 125 ARG A C 1
ATOM 971 O O . ARG A 1 125 ? -5.442 -6.206 31.693 1.00 83.88 125 ARG A O 1
ATOM 978 N N . VAL A 1 126 ? -5.321 -4.321 30.450 1.00 84.06 126 VAL A N 1
ATOM 979 C CA . VAL A 1 126 ? -5.484 -4.974 29.146 1.00 84.06 126 VAL A CA 1
ATOM 980 C C . VAL A 1 1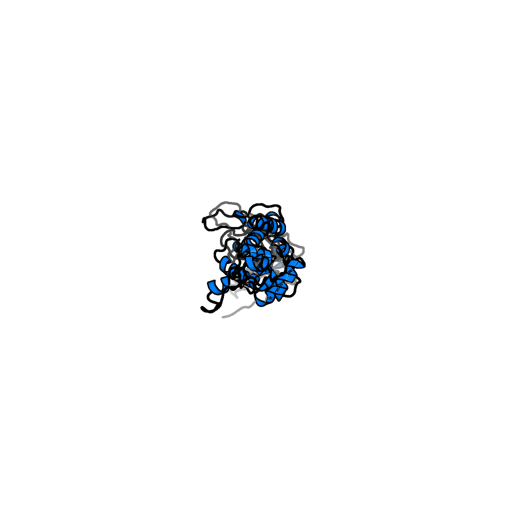26 ? -4.329 -5.966 28.939 1.00 84.06 126 VAL A C 1
ATOM 982 O O . VAL A 1 126 ? -3.163 -5.575 29.0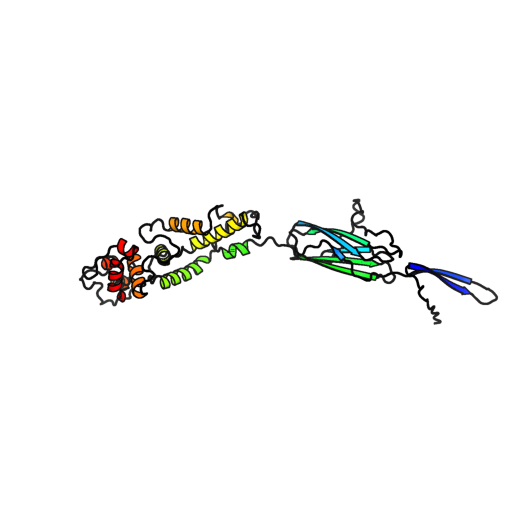61 1.00 84.06 126 VAL A O 1
ATOM 985 N N . PRO A 1 127 ? -4.601 -7.251 28.651 1.00 78.06 127 PRO A N 1
ATOM 986 C CA . PRO A 1 127 ? -3.552 -8.257 28.502 1.00 78.06 127 PRO A CA 1
ATOM 987 C C . PRO A 1 127 ? -2.545 -7.912 27.389 1.00 78.06 127 PRO A C 1
ATOM 989 O O . PRO A 1 127 ? -2.927 -7.579 26.272 1.00 78.06 127 PRO A O 1
ATOM 992 N N . SER A 1 128 ? -1.244 -8.014 27.691 1.00 65.06 128 SER A N 1
ATOM 993 C CA . SER A 1 128 ? -0.153 -7.579 26.796 1.00 65.06 128 SER A CA 1
ATOM 994 C C . SER A 1 128 ? 0.375 -8.671 25.843 1.00 65.06 128 SER A C 1
ATOM 996 O O . SER A 1 128 ? 0.962 -8.354 24.812 1.00 65.06 128 SER A O 1
ATOM 998 N N . ALA A 1 129 ? 0.158 -9.958 26.140 1.00 52.25 129 ALA A N 1
ATOM 999 C CA . ALA A 1 129 ? 0.797 -11.074 25.432 1.00 52.25 129 ALA A CA 1
ATOM 1000 C C . ALA A 1 129 ? -0.224 -12.039 24.815 1.00 52.25 129 ALA A C 1
ATOM 1002 O O . ALA A 1 129 ? -1.067 -12.560 25.539 1.00 52.25 129 ALA A O 1
ATOM 1003 N N . ASN A 1 130 ? -0.122 -12.297 23.500 1.00 54.44 130 ASN A N 1
ATOM 1004 C CA . ASN A 1 130 ? -0.892 -13.303 22.736 1.00 54.44 130 ASN A CA 1
ATOM 1005 C C . ASN A 1 130 ? -2.406 -13.354 23.022 1.00 54.44 130 ASN A C 1
ATOM 1007 O O . ASN A 1 130 ? -3.064 -14.365 22.774 1.00 54.44 130 ASN A O 1
ATOM 1011 N N . ALA A 1 131 ? -2.961 -12.266 23.540 1.00 55.56 131 ALA A N 1
ATOM 1012 C CA . ALA A 1 131 ? -4.336 -12.201 23.968 1.00 55.56 131 ALA A CA 1
ATOM 1013 C C . ALA A 1 131 ? -5.222 -11.772 22.800 1.00 55.56 131 ALA A C 1
ATOM 1015 O O . ALA A 1 131 ? -4.777 -11.177 21.817 1.00 55.56 131 ALA A O 1
ATOM 1016 N N . ARG A 1 132 ? -6.479 -12.178 22.899 1.00 62.91 132 ARG A N 1
ATOM 1017 C CA . ARG A 1 132 ? -7.546 -12.065 21.904 1.00 62.91 132 ARG A CA 1
ATOM 1018 C C . ARG A 1 132 ? -7.624 -10.661 21.284 1.00 62.91 132 ARG A C 1
ATOM 1020 O O . ARG A 1 132 ? -7.207 -9.681 21.880 1.00 62.91 132 ARG A O 1
ATOM 1027 N N . SER A 1 133 ? -8.180 -10.544 20.075 1.00 75.19 133 SER A N 1
ATOM 1028 C CA . SER A 1 133 ? -8.386 -9.238 19.412 1.00 75.19 133 SER A CA 1
ATOM 1029 C C . SER A 1 133 ? -9.350 -8.310 20.156 1.00 75.19 133 SER A C 1
ATOM 1031 O O . SER A 1 133 ? -9.458 -7.141 19.808 1.00 75.19 133 SER A O 1
ATOM 1033 N N . GLN A 1 134 ? -10.070 -8.834 21.142 1.00 86.06 134 GLN A N 1
ATOM 1034 C CA . GLN A 1 134 ? -11.047 -8.111 21.935 1.00 86.06 134 GLN A CA 1
ATOM 1035 C C . GLN A 1 134 ? -11.149 -8.734 23.327 1.00 86.06 134 GLN A C 1
ATOM 1037 O O . GLN A 1 134 ? -10.903 -9.934 23.483 1.00 86.06 134 GLN A O 1
ATOM 1042 N N . VAL A 1 135 ? -11.556 -7.921 24.296 1.00 88.81 135 VAL A N 1
ATOM 1043 C CA . VAL A 1 135 ? -11.956 -8.339 25.643 1.00 88.81 135 VAL A CA 1
ATOM 1044 C C . VAL A 1 135 ? -13.464 -8.166 25.763 1.00 88.81 135 VAL A C 1
ATOM 1046 O O . VAL A 1 135 ? -13.988 -7.091 25.458 1.00 88.81 135 VAL A O 1
ATOM 1049 N N . SER A 1 136 ? -14.158 -9.214 26.203 1.00 91.94 136 SER A N 1
ATOM 1050 C CA . SER A 1 136 ? -15.583 -9.149 26.527 1.00 91.94 136 SER A CA 1
ATOM 1051 C C . SER A 1 136 ? -15.749 -8.876 28.013 1.00 91.94 136 SER A C 1
ATOM 1053 O O . SER A 1 136 ? -15.217 -9.600 28.851 1.00 91.94 136 SER A O 1
ATOM 1055 N N . LEU A 1 137 ? -16.519 -7.856 28.347 1.00 93.31 137 LEU A N 1
ATOM 1056 C CA . LEU A 1 137 ? -16.829 -7.463 29.709 1.00 93.31 137 LEU A CA 1
ATOM 1057 C C . LEU A 1 137 ? -18.320 -7.642 29.925 1.00 93.31 137 LEU A C 1
ATOM 1059 O O . LEU A 1 137 ? -19.112 -7.229 29.086 1.00 93.31 137 LEU A O 1
ATOM 1063 N N . ARG A 1 138 ? -18.697 -8.236 31.050 1.00 95.50 138 ARG A N 1
ATOM 1064 C CA . ARG A 1 138 ? -20.095 -8.381 31.445 1.00 95.50 138 ARG A CA 1
ATOM 1065 C C . ARG A 1 138 ? -20.264 -7.935 32.881 1.00 95.50 138 ARG A C 1
ATOM 1067 O O . ARG A 1 138 ? -19.523 -8.374 33.755 1.00 95.50 138 ARG A O 1
ATOM 1074 N N . CYS A 1 139 ? -21.234 -7.071 33.120 1.00 95.38 139 CYS A N 1
ATOM 1075 C CA . CYS A 1 139 ? -21.635 -6.663 34.454 1.00 95.38 139 CYS A CA 1
ATOM 1076 C C . CYS A 1 139 ? -22.996 -7.276 34.771 1.00 95.38 139 CYS A C 1
ATOM 1078 O O . CYS A 1 139 ? -23.961 -7.031 34.051 1.00 95.38 139 CYS A O 1
ATOM 1080 N N . GLU A 1 140 ? -23.081 -8.060 35.841 1.00 95.94 140 GLU A N 1
ATOM 1081 C CA . GLU A 1 140 ? -24.313 -8.703 36.292 1.00 95.94 140 GLU A CA 1
ATOM 1082 C C . GLU A 1 140 ? -24.768 -8.113 37.628 1.00 95.94 140 GLU A C 1
ATOM 1084 O O . GLU A 1 140 ? -24.019 -8.101 38.603 1.00 95.94 140 GLU A O 1
ATOM 1089 N N . ALA A 1 141 ? -26.009 -7.632 37.675 1.00 96.19 141 ALA A N 1
ATOM 1090 C CA . ALA A 1 141 ? -26.662 -7.080 38.851 1.00 96.19 141 ALA A CA 1
ATOM 1091 C C . ALA A 1 141 ? -27.732 -8.057 39.352 1.00 96.19 141 ALA A C 1
ATOM 1093 O O . ALA A 1 141 ? -28.700 -8.327 38.645 1.00 96.19 141 ALA A O 1
ATOM 1094 N N . THR A 1 142 ? -27.578 -8.565 40.577 1.00 95.19 142 THR A N 1
ATOM 1095 C CA . THR A 1 142 ? -28.470 -9.582 41.165 1.00 95.19 142 THR A CA 1
ATOM 1096 C C . THR A 1 142 ? -29.148 -9.067 42.429 1.00 95.19 142 THR A C 1
ATOM 1098 O O . THR A 1 142 ? -28.482 -8.610 43.356 1.00 95.19 142 THR A O 1
ATOM 1101 N N . GLN A 1 143 ? -30.475 -9.160 42.500 1.00 92.88 143 GLN A N 1
ATOM 1102 C CA . GLN A 1 143 ? -31.253 -8.866 43.701 1.00 92.88 143 GLN A CA 1
ATOM 1103 C C . GLN A 1 143 ? -31.501 -10.144 44.518 1.00 92.88 143 GLN A C 1
ATOM 1105 O O . GLN A 1 143 ? -31.878 -11.171 43.943 1.00 92.88 143 GLN A O 1
ATOM 1110 N N . PRO A 1 144 ? -31.363 -10.097 45.860 1.00 90.19 144 PRO A N 1
ATOM 1111 C CA . PRO A 1 144 ? -31.552 -11.248 46.748 1.00 90.19 144 PRO A CA 1
ATOM 1112 C C . PRO A 1 144 ? -33.038 -11.585 46.991 1.00 90.19 144 PRO A C 1
ATOM 1114 O O . PRO A 1 144 ? -33.488 -11.741 48.128 1.00 90.19 144 PRO A O 1
ATOM 1117 N N . THR A 1 145 ? -33.830 -11.672 45.925 1.00 86.44 145 THR A N 1
ATOM 1118 C CA . THR A 1 145 ? -35.216 -12.155 45.956 1.00 86.44 145 THR A CA 1
ATOM 1119 C C . THR A 1 145 ? -35.257 -13.689 45.918 1.00 86.44 145 THR A C 1
ATOM 1121 O O . THR A 1 145 ? -34.236 -14.353 45.738 1.00 86.44 145 THR A O 1
ATOM 1124 N N . ARG A 1 146 ? -36.438 -14.291 46.111 1.00 82.31 146 ARG A N 1
ATOM 1125 C CA . ARG A 1 146 ? -36.658 -15.735 45.911 1.00 82.31 146 ARG A CA 1
ATOM 11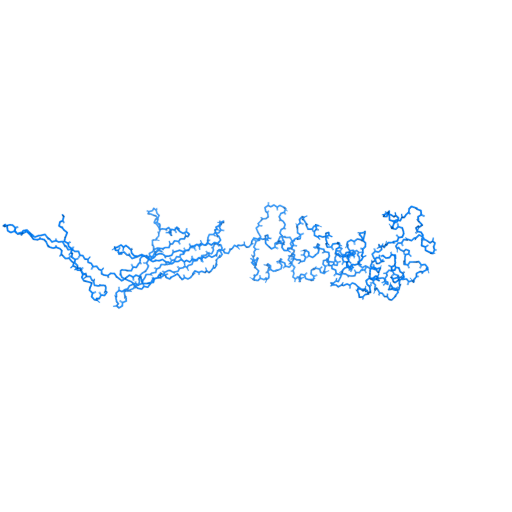26 C C . ARG A 1 146 ? -37.747 -15.941 44.848 1.00 82.31 146 ARG A C 1
ATOM 1128 O O . ARG A 1 146 ? -38.906 -15.695 45.176 1.00 82.31 146 ARG A O 1
ATOM 1135 N N . PRO A 1 147 ? -37.412 -16.387 43.620 1.00 88.38 147 PRO A N 1
ATOM 1136 C CA . PRO A 1 147 ? -36.060 -16.650 43.103 1.00 88.38 147 PRO A CA 1
ATOM 1137 C C . PRO A 1 147 ? -35.217 -15.364 42.967 1.00 88.38 147 PRO A C 1
ATOM 1139 O O . PRO A 1 147 ? -35.793 -14.270 42.957 1.00 88.38 147 PRO A O 1
ATOM 1142 N N . PRO A 1 148 ? -33.875 -15.465 42.896 1.00 90.38 148 PRO A N 1
ATOM 1143 C CA . PRO A 1 148 ? -33.019 -14.309 42.647 1.00 90.38 148 PRO A CA 1
ATOM 1144 C C . PRO A 1 148 ? -33.360 -13.694 41.291 1.00 90.38 148 PRO A C 1
ATOM 1146 O O . PRO A 1 148 ? -33.615 -14.410 40.323 1.00 90.38 148 PRO A O 1
ATOM 1149 N N . TYR A 1 149 ? -33.385 -12.368 41.238 1.00 93.50 149 TYR A N 1
ATOM 1150 C CA . TYR A 1 149 ? -33.696 -11.624 40.024 1.00 93.50 149 TYR A CA 1
ATOM 1151 C C . TYR A 1 149 ? -32.440 -10.896 39.557 1.00 93.50 149 TYR A C 1
ATOM 1153 O O . TYR A 1 149 ? -31.916 -10.060 40.296 1.00 93.50 149 TYR A O 1
ATOM 1161 N N . SER A 1 150 ? -31.942 -11.222 38.363 1.00 94.56 150 SER A N 1
ATOM 1162 C CA . SER A 1 150 ? -30.728 -10.620 37.812 1.00 94.56 150 SER A CA 1
ATOM 1163 C C . SER A 1 150 ? -30.952 -9.966 36.451 1.00 94.56 150 SER A C 1
ATOM 1165 O O . SER A 1 150 ? -31.839 -10.340 35.683 1.00 94.56 150 SER A O 1
ATOM 1167 N N . ARG A 1 151 ? -30.138 -8.948 36.175 1.00 96.75 151 ARG A N 1
ATOM 1168 C CA . ARG A 1 151 ? -30.012 -8.257 34.887 1.00 96.75 151 ARG A CA 1
ATOM 1169 C C . ARG A 1 151 ? -28.539 -8.046 34.583 1.00 96.75 151 ARG A C 1
ATOM 1171 O O . ARG A 1 151 ? -27.743 -7.905 35.510 1.00 96.75 151 ARG A O 1
ATOM 1178 N N . ALA A 1 152 ? -28.166 -8.013 33.311 1.00 97.00 152 ALA A N 1
ATOM 1179 C CA . ALA A 1 152 ? -26.769 -7.882 32.925 1.00 97.00 152 ALA A CA 1
ATOM 1180 C C . ALA A 1 152 ? -26.596 -7.003 31.691 1.00 97.00 152 ALA A C 1
ATOM 1182 O O . ALA A 1 152 ? -27.493 -6.925 30.858 1.00 97.00 152 ALA A O 1
ATOM 1183 N N . SER A 1 153 ? -25.415 -6.404 31.585 1.00 97.25 153 SER A N 1
ATOM 1184 C CA . SER A 1 153 ? -24.988 -5.636 30.420 1.00 97.25 153 SER A CA 1
ATOM 1185 C C . SER A 1 153 ? -23.600 -6.057 29.987 1.00 97.25 153 SER A C 1
ATOM 1187 O O . SER A 1 153 ? -22.739 -6.333 30.826 1.00 97.25 153 SER A O 1
ATOM 1189 N N . ASP A 1 154 ? -23.390 -6.056 28.676 1.00 96.25 154 ASP A N 1
ATOM 1190 C CA . ASP A 1 154 ? -22.139 -6.451 28.046 1.00 96.25 154 ASP A CA 1
ATOM 1191 C C . ASP A 1 154 ? -21.456 -5.243 27.393 1.00 96.25 154 ASP A C 1
ATOM 1193 O O . ASP A 1 154 ? -22.104 -4.337 26.867 1.00 96.25 154 ASP A O 1
ATOM 1197 N N . ALA A 1 155 ? -20.128 -5.240 27.406 1.00 93.94 155 ALA A N 1
ATOM 1198 C CA . ALA A 1 155 ? -19.291 -4.283 26.701 1.00 93.94 155 ALA A CA 1
ATOM 1199 C C . ALA A 1 155 ? -18.104 -5.012 26.067 1.00 93.94 155 ALA A C 1
ATOM 1201 O O . ALA A 1 155 ? -17.524 -5.921 26.657 1.00 93.94 155 ALA A O 1
ATOM 1202 N N . THR A 1 156 ? -17.710 -4.603 24.866 1.00 92.19 156 THR A N 1
ATOM 1203 C CA . THR A 1 156 ? -16.553 -5.175 24.167 1.00 92.19 156 THR A CA 1
ATOM 1204 C C . THR A 1 156 ? -15.510 -4.102 23.930 1.00 92.19 156 THR A C 1
ATOM 1206 O O . THR A 1 156 ? -15.823 -3.072 23.336 1.00 92.19 156 THR A O 1
ATOM 1209 N N . VAL A 1 157 ? -14.274 -4.366 24.343 1.00 88.88 157 VAL A N 1
ATOM 1210 C CA . VAL A 1 157 ? -13.131 -3.480 24.095 1.00 88.88 157 VAL A CA 1
ATOM 1211 C C . VAL A 1 157 ? -12.219 -4.153 23.079 1.00 88.88 157 VAL A C 1
ATOM 1213 O O . VAL A 1 157 ? -11.713 -5.250 23.331 1.00 88.88 157 VAL A O 1
ATOM 1216 N N . VAL A 1 158 ? -12.011 -3.523 21.923 1.00 86.94 158 VAL A N 1
ATOM 1217 C CA . VAL A 1 158 ? -11.075 -4.024 20.907 1.00 86.94 158 VAL A CA 1
ATOM 1218 C C . VAL A 1 158 ? -9.647 -3.757 21.378 1.00 86.94 158 VAL A C 1
ATOM 1220 O O . VAL A 1 158 ? -9.316 -2.642 21.765 1.00 86.94 158 VAL A O 1
ATOM 1223 N N . ILE A 1 159 ? -8.780 -4.769 21.362 1.00 82.12 159 ILE A N 1
ATOM 1224 C CA . ILE A 1 159 ? -7.371 -4.564 21.709 1.00 82.12 159 ILE A CA 1
ATOM 1225 C C . ILE A 1 159 ? -6.639 -4.114 20.451 1.00 82.12 159 ILE A C 1
ATOM 1227 O O . ILE A 1 159 ? -6.518 -4.881 19.486 1.00 82.12 159 ILE A O 1
ATOM 1231 N N . ASP A 1 160 ? -6.120 -2.890 20.476 1.00 69.62 160 ASP A N 1
ATOM 1232 C CA . ASP A 1 160 ? -5.279 -2.365 19.414 1.00 69.62 160 ASP A CA 1
ATOM 1233 C C . ASP A 1 160 ? -4.027 -3.233 19.320 1.00 69.62 160 ASP A C 1
ATOM 1235 O O . ASP A 1 160 ? -3.168 -3.269 20.202 1.00 69.62 160 ASP A O 1
ATOM 1239 N N . ARG A 1 161 ? -3.909 -3.993 18.234 1.00 63.53 161 ARG A N 1
ATOM 1240 C CA . ARG A 1 161 ? -2.668 -4.712 17.968 1.00 63.53 161 ARG A CA 1
ATOM 1241 C C . ARG A 1 161 ? -1.627 -3.685 17.565 1.00 63.53 161 ARG A C 1
ATOM 1243 O O . ARG A 1 161 ? -1.866 -2.917 16.635 1.00 63.53 161 ARG A O 1
ATOM 1250 N N . SER A 1 162 ? -0.441 -3.747 18.174 1.00 56.94 162 SER A N 1
ATOM 1251 C CA . SER A 1 162 ? 0.742 -3.143 17.565 1.00 56.94 162 SER A CA 1
ATOM 1252 C C . SER A 1 162 ? 0.798 -3.654 16.125 1.00 56.94 162 SER A C 1
ATOM 1254 O O . SER A 1 162 ? 0.821 -4.873 15.903 1.00 56.94 162 SER A O 1
ATOM 1256 N N . PRO A 1 163 ? 0.703 -2.770 15.130 1.00 57.81 163 PRO A N 1
ATOM 1257 C CA . PRO A 1 163 ? 0.455 -3.208 13.777 1.00 57.81 163 PRO A CA 1
ATOM 1258 C C . PRO A 1 163 ? 1.706 -3.950 13.309 1.00 57.81 163 PRO A C 1
ATOM 1260 O O . PRO A 1 163 ? 2.833 -3.467 13.444 1.00 57.81 163 PRO A O 1
ATOM 1263 N N . HIS A 1 164 ? 1.528 -5.187 12.841 1.00 59.00 164 HIS A N 1
ATOM 1264 C CA . HIS A 1 164 ? 2.671 -6.034 12.533 1.00 59.00 164 HIS A CA 1
ATOM 1265 C C . HIS A 1 164 ? 3.493 -5.359 11.432 1.00 59.00 164 HIS A C 1
ATOM 1267 O O . HIS A 1 164 ? 2.976 -5.056 10.356 1.00 59.00 164 HIS A O 1
ATOM 1273 N N . LEU A 1 165 ? 4.786 -5.143 11.692 1.00 59.34 165 LEU A N 1
ATOM 1274 C CA . LEU A 1 165 ? 5.680 -4.385 10.814 1.00 59.34 165 LEU A CA 1
ATOM 1275 C C . LEU A 1 165 ? 5.649 -4.888 9.358 1.00 59.34 165 LEU A C 1
ATOM 1277 O O . LEU A 1 165 ? 5.851 -4.104 8.432 1.00 59.34 165 LEU A O 1
ATOM 1281 N N . SER A 1 166 ? 5.324 -6.174 9.141 1.00 60.03 166 SER A N 1
ATOM 1282 C CA . SER A 1 166 ? 5.182 -6.747 7.797 1.00 60.03 166 SER A CA 1
ATOM 1283 C C . SER A 1 166 ? 4.119 -6.069 6.934 1.00 60.03 166 SER A C 1
ATOM 1285 O O . SER A 1 166 ? 4.284 -6.034 5.718 1.00 60.03 166 SER A O 1
ATOM 1287 N N . MET A 1 167 ? 3.053 -5.529 7.535 1.00 58.62 167 MET A N 1
ATOM 1288 C CA . MET A 1 167 ? 1.984 -4.829 6.815 1.00 58.62 167 MET A CA 1
ATOM 1289 C C . MET A 1 167 ? 2.507 -3.556 6.142 1.00 58.62 167 MET A C 1
ATOM 1291 O O . MET A 1 167 ? 2.082 -3.223 5.040 1.00 58.62 167 MET A O 1
ATOM 1295 N N . PHE A 1 168 ? 3.497 -2.903 6.753 1.00 62.38 168 PHE A N 1
ATOM 1296 C CA . PHE A 1 168 ? 4.141 -1.708 6.206 1.00 62.38 168 PHE A CA 1
ATOM 1297 C C . PHE A 1 168 ? 5.398 -2.036 5.396 1.00 62.38 168 PHE A C 1
ATOM 1299 O O . PHE A 1 168 ? 5.751 -1.299 4.485 1.00 62.38 168 PHE A O 1
ATOM 1306 N N . THR A 1 169 ? 6.074 -3.164 5.650 1.00 61.50 169 THR A N 1
ATOM 1307 C CA . THR A 1 169 ? 7.186 -3.593 4.781 1.00 61.50 169 THR A CA 1
ATOM 1308 C C . THR A 1 169 ? 6.701 -4.140 3.432 1.00 61.50 169 THR A C 1
ATOM 1310 O O . THR A 1 169 ? 7.449 -4.110 2.452 1.00 61.50 169 THR A O 1
ATOM 1313 N N . ALA A 1 170 ? 5.458 -4.633 3.368 1.00 57.25 170 ALA A N 1
ATOM 1314 C CA . ALA A 1 170 ? 4.837 -5.166 2.155 1.00 57.25 170 ALA A CA 1
ATOM 1315 C C . ALA A 1 170 ? 4.503 -4.095 1.105 1.00 57.25 170 ALA A C 1
ATOM 1317 O O . ALA A 1 170 ? 4.326 -4.446 -0.055 1.00 57.25 170 ALA A O 1
ATOM 1318 N N . SER A 1 171 ? 4.449 -2.807 1.455 1.00 57.88 171 SER A N 1
ATOM 1319 C CA . SER A 1 171 ? 4.304 -1.718 0.473 1.00 57.88 171 SER A CA 1
ATOM 1320 C C . SER A 1 171 ? 5.651 -1.253 -0.097 1.00 57.88 171 SER A C 1
ATOM 1322 O O . SER A 1 171 ? 5.701 -0.633 -1.157 1.00 57.88 171 SER A O 1
ATOM 1324 N N . VAL A 1 172 ? 6.754 -1.576 0.584 1.00 66.38 172 VAL A N 1
ATOM 1325 C CA . VAL A 1 172 ? 8.090 -1.046 0.287 1.00 66.38 172 VAL A CA 1
ATOM 1326 C C . VAL A 1 172 ? 8.908 -1.978 -0.619 1.00 66.38 172 VAL A C 1
ATOM 1328 O O . VAL A 1 172 ? 9.618 -1.497 -1.500 1.00 66.38 172 VAL A O 1
ATOM 1331 N N . TRP A 1 173 ? 8.839 -3.306 -0.422 1.00 69.38 173 TRP A N 1
ATOM 1332 C CA . TRP A 1 173 ? 9.537 -4.354 -1.215 1.00 69.38 173 TRP A CA 1
ATOM 1333 C C . TRP A 1 173 ? 11.059 -4.171 -1.411 1.00 69.38 173 TRP A C 1
ATOM 1335 O O . TRP A 1 173 ? 11.683 -4.930 -2.158 1.00 69.38 173 TRP A O 1
ATOM 1345 N N . ASN A 1 174 ? 11.691 -3.199 -0.748 1.00 75.19 174 ASN A N 1
ATOM 1346 C CA . ASN A 1 174 ? 13.090 -2.826 -0.969 1.00 75.19 174 ASN A CA 1
ATOM 1347 C C . ASN A 1 174 ? 14.046 -4.006 -0.739 1.00 75.19 174 ASN A C 1
ATOM 1349 O O . ASN A 1 174 ? 14.889 -4.294 -1.583 1.00 75.19 174 ASN A O 1
ATOM 1353 N N . ASN A 1 175 ? 13.800 -4.778 0.322 1.00 73.06 175 ASN A N 1
ATOM 1354 C CA . ASN A 1 175 ? 14.620 -5.926 0.721 1.00 73.06 175 ASN A CA 1
ATOM 1355 C C . ASN A 1 175 ? 14.014 -7.291 0.330 1.00 73.06 175 ASN A C 1
ATOM 1357 O O . ASN A 1 175 ? 14.397 -8.316 0.891 1.00 73.06 175 ASN A O 1
ATOM 1361 N N . SER A 1 176 ? 13.038 -7.329 -0.587 1.00 78.12 176 SER A N 1
ATOM 1362 C CA . SER A 1 176 ? 12.409 -8.588 -1.012 1.00 78.12 176 SER A CA 1
ATOM 1363 C C . SER A 1 176 ? 13.305 -9.368 -1.977 1.00 78.12 176 SER A C 1
ATOM 1365 O O . SER A 1 176 ? 13.729 -8.837 -3.004 1.00 78.12 176 SER A O 1
ATOM 1367 N N . ALA A 1 177 ? 13.509 -10.661 -1.705 1.00 77.00 177 ALA A N 1
ATOM 1368 C CA . ALA A 1 177 ? 14.243 -11.572 -2.589 1.00 77.00 177 ALA A CA 1
ATOM 1369 C C . ALA A 1 177 ? 13.549 -11.790 -3.949 1.00 77.00 177 ALA A C 1
ATOM 1371 O O . ALA A 1 177 ? 14.185 -12.199 -4.917 1.00 77.00 177 ALA A O 1
ATOM 1372 N N . HIS A 1 178 ? 12.247 -11.506 -4.048 1.00 80.81 178 HIS A N 1
ATOM 1373 C CA . HIS A 1 178 ? 11.462 -11.726 -5.266 1.00 80.81 178 HIS A CA 1
ATOM 1374 C C . HIS A 1 178 ? 11.295 -10.479 -6.134 1.00 80.81 178 HIS A C 1
ATOM 1376 O O . HIS A 1 178 ? 10.699 -10.564 -7.208 1.00 80.81 178 HIS A O 1
ATOM 1382 N N . ALA A 1 179 ? 11.824 -9.329 -5.716 1.00 81.38 179 ALA A N 1
ATOM 1383 C CA . ALA A 1 179 ? 11.591 -8.080 -6.428 1.00 81.38 179 ALA A CA 1
ATOM 1384 C C . ALA A 1 179 ? 12.156 -8.069 -7.862 1.00 81.38 179 ALA A C 1
ATOM 1386 O O . ALA A 1 179 ? 11.574 -7.435 -8.737 1.00 81.38 179 ALA A O 1
ATOM 1387 N N . GLY A 1 180 ? 13.199 -8.860 -8.144 1.00 83.25 180 GLY A N 1
ATOM 1388 C CA . GLY A 1 180 ? 13.747 -9.006 -9.499 1.00 83.25 180 GLY A CA 1
ATOM 1389 C C . GLY A 1 180 ? 12.739 -9.535 -10.534 1.00 83.25 180 GLY A C 1
ATOM 1390 O O . GLY A 1 180 ? 12.835 -9.205 -11.718 1.00 83.25 180 GLY A O 1
ATOM 1391 N N . LYS A 1 181 ? 11.720 -10.298 -10.105 1.00 84.44 181 LYS A N 1
ATOM 1392 C CA . LYS A 1 181 ? 10.638 -10.751 -10.999 1.00 84.44 181 LYS A CA 1
ATOM 1393 C C . LYS A 1 181 ? 9.799 -9.572 -11.503 1.00 84.44 181 LYS A C 1
ATOM 1395 O O . LYS A 1 181 ? 9.454 -9.525 -12.677 1.00 84.44 181 LYS A O 1
ATOM 1400 N N . VAL A 1 182 ? 9.529 -8.597 -10.634 1.00 84.56 182 VAL A N 1
ATOM 1401 C CA . VAL A 1 182 ? 8.783 -7.374 -10.978 1.00 84.56 182 VAL A CA 1
ATOM 1402 C C . VAL A 1 182 ? 9.642 -6.438 -11.830 1.00 84.56 182 VAL A C 1
ATOM 1404 O O . VAL A 1 182 ? 9.153 -5.856 -12.798 1.00 84.56 182 VAL A O 1
ATOM 1407 N N . ASP A 1 183 ? 10.939 -6.349 -11.526 1.00 90.06 183 ASP A N 1
ATOM 1408 C CA . ASP A 1 183 ? 11.889 -5.532 -12.288 1.00 90.06 183 ASP A CA 1
ATOM 1409 C C . ASP A 1 183 ? 11.972 -5.984 -13.759 1.00 90.06 183 ASP A C 1
ATOM 1411 O O . ASP A 1 183 ? 12.135 -5.155 -14.653 1.00 90.06 183 ASP A O 1
ATOM 1415 N N . THR A 1 184 ? 11.795 -7.283 -14.033 1.00 91.00 184 THR A N 1
ATOM 1416 C CA . THR A 1 184 ? 11.769 -7.834 -15.400 1.00 91.00 184 THR A CA 1
ATOM 1417 C C . THR A 1 184 ? 10.593 -7.283 -16.211 1.00 91.00 184 THR A C 1
ATOM 1419 O O . THR A 1 184 ? 10.810 -6.741 -17.295 1.00 91.00 184 THR A O 1
ATOM 1422 N N . ALA A 1 185 ? 9.376 -7.320 -15.659 1.00 91.31 185 ALA A N 1
ATOM 1423 C CA . ALA A 1 185 ? 8.188 -6.765 -16.312 1.00 91.31 185 ALA A CA 1
ATOM 1424 C C . ALA A 1 185 ? 8.302 -5.243 -16.524 1.00 91.31 185 ALA A C 1
ATOM 1426 O O . ALA A 1 185 ? 7.910 -4.714 -17.569 1.00 91.31 185 ALA A O 1
ATOM 1427 N N . LEU A 1 186 ? 8.900 -4.527 -15.562 1.00 91.94 186 LEU A N 1
ATOM 1428 C CA . LEU A 1 186 ? 9.153 -3.094 -15.712 1.00 91.94 186 LEU A CA 1
ATOM 1429 C C . LEU A 1 186 ? 10.176 -2.816 -16.822 1.00 91.94 186 LEU A C 1
ATOM 1431 O O . LEU A 1 186 ? 9.952 -1.926 -17.638 1.00 91.94 186 LEU A O 1
ATOM 1435 N N . ASN A 1 187 ? 11.266 -3.587 -16.895 1.00 94.44 187 ASN A N 1
ATOM 1436 C CA . ASN A 1 187 ? 12.259 -3.468 -17.964 1.00 94.44 187 ASN A CA 1
ATOM 1437 C C . ASN A 1 187 ? 11.620 -3.676 -19.347 1.00 94.44 187 ASN A C 1
ATOM 1439 O O . ASN A 1 187 ? 11.901 -2.915 -20.271 1.00 94.44 187 ASN A O 1
ATOM 1443 N N . GLU A 1 188 ? 10.762 -4.684 -19.506 1.00 94.69 188 GLU A N 1
ATOM 1444 C CA . GLU A 1 188 ? 10.038 -4.941 -20.760 1.00 94.69 188 GLU A CA 1
ATOM 1445 C C . GLU A 1 188 ? 9.113 -3.779 -21.129 1.00 94.69 188 GLU A C 1
ATOM 1447 O O . GLU A 1 188 ? 9.155 -3.291 -22.259 1.00 94.69 188 GLU A O 1
ATOM 1452 N N . THR A 1 189 ? 8.369 -3.253 -20.156 1.00 94.75 189 THR A N 1
ATOM 1453 C CA . THR A 1 189 ? 7.497 -2.085 -20.352 1.00 94.75 189 THR A CA 1
ATOM 1454 C C . THR A 1 189 ? 8.297 -0.848 -20.765 1.00 94.75 189 THR A C 1
ATOM 1456 O O . THR A 1 189 ? 7.952 -0.176 -21.735 1.00 94.75 189 THR A O 1
ATOM 1459 N N . CYS A 1 190 ? 9.421 -0.569 -20.099 1.00 95.50 190 CYS A N 1
ATOM 1460 C CA . CYS A 1 190 ? 10.304 0.532 -20.480 1.00 95.50 190 CYS A CA 1
ATOM 1461 C C . CYS A 1 190 ? 10.847 0.364 -21.904 1.00 95.50 190 CYS A C 1
ATOM 1463 O O . CYS A 1 190 ? 10.988 1.353 -22.620 1.00 95.50 190 CYS A O 1
ATOM 1465 N N . ARG A 1 191 ? 11.142 -0.865 -22.351 1.00 96.19 191 ARG A N 1
ATOM 1466 C CA . ARG A 1 191 ? 11.572 -1.123 -23.739 1.00 96.19 191 ARG A CA 1
ATOM 1467 C C . ARG A 1 191 ? 10.452 -0.848 -24.738 1.00 96.19 191 ARG A C 1
ATOM 1469 O O . ARG A 1 191 ? 10.735 -0.304 -25.801 1.00 96.19 191 ARG A O 1
ATOM 1476 N N . LEU A 1 192 ? 9.201 -1.154 -24.390 1.00 95.00 192 LEU A N 1
ATOM 1477 C CA . LEU A 1 192 ? 8.038 -0.808 -25.211 1.00 95.00 192 LEU A CA 1
ATOM 1478 C C . LEU A 1 192 ? 7.818 0.704 -25.294 1.00 95.00 192 LEU A C 1
ATOM 1480 O O . LEU A 1 192 ? 7.544 1.185 -26.380 1.00 95.00 192 LEU A O 1
ATOM 1484 N N . VAL A 1 193 ? 7.991 1.449 -24.197 1.00 94.25 193 VAL A N 1
ATOM 1485 C CA . VAL A 1 193 ? 7.813 2.918 -24.161 1.00 94.25 193 VAL A CA 1
ATOM 1486 C C . VAL A 1 193 ? 8.962 3.662 -24.851 1.00 94.25 193 VAL A C 1
ATOM 1488 O O . VAL A 1 193 ? 8.760 4.675 -25.515 1.00 94.25 193 VAL A O 1
ATOM 1491 N N . THR A 1 194 ? 10.194 3.178 -24.710 1.00 95.44 194 THR A N 1
ATOM 1492 C CA . THR A 1 194 ? 11.379 3.826 -25.306 1.00 95.44 194 THR A CA 1
ATOM 1493 C C . THR A 1 194 ? 11.662 3.345 -26.725 1.00 95.44 194 THR A C 1
ATOM 1495 O O . THR A 1 194 ? 12.403 3.989 -27.466 1.00 95.44 194 THR A O 1
ATOM 1498 N N . GLY A 1 195 ? 11.120 2.190 -27.112 1.00 94.38 195 GLY A N 1
ATOM 1499 C CA . GLY A 1 195 ? 11.452 1.520 -28.361 1.00 94.38 195 GLY A CA 1
ATOM 1500 C C . GLY A 1 195 ? 12.845 0.880 -28.361 1.00 94.38 195 GLY A C 1
ATOM 1501 O O . GLY A 1 195 ? 13.283 0.400 -29.410 1.00 94.38 195 GLY A O 1
ATOM 1502 N N . CYS A 1 196 ? 13.558 0.846 -27.232 1.00 95.69 196 CYS A N 1
ATOM 1503 C CA . CYS A 1 196 ? 14.884 0.238 -27.119 1.00 95.69 196 CYS A CA 1
ATOM 1504 C C . CYS A 1 196 ? 14.854 -1.288 -27.308 1.00 95.69 196 CYS A C 1
ATOM 1506 O O . CYS A 1 196 ? 13.870 -1.967 -27.019 1.00 95.69 196 CYS A O 1
ATOM 1508 N N . LEU A 1 197 ? 15.964 -1.848 -27.789 1.00 94.44 197 LEU A N 1
ATOM 1509 C CA . LEU A 1 197 ? 16.110 -3.291 -27.996 1.00 94.44 197 LEU A CA 1
ATOM 1510 C C . LEU A 1 197 ? 16.503 -3.995 -26.691 1.00 94.44 197 LEU A C 1
ATOM 1512 O O . LEU A 1 197 ? 17.002 -3.360 -25.765 1.00 94.44 197 LEU A O 1
ATOM 1516 N N . LYS A 1 198 ? 16.307 -5.319 -26.605 1.00 92.88 198 LYS A N 1
ATOM 1517 C CA . LYS A 1 198 ? 16.663 -6.125 -25.418 1.00 92.88 198 LYS A CA 1
ATOM 1518 C C . LYS A 1 198 ? 18.131 -5.962 -24.964 1.00 92.88 198 LYS A C 1
ATOM 1520 O O . LYS A 1 198 ? 18.337 -5.883 -23.757 1.00 92.88 198 LYS A O 1
ATOM 1525 N N . PRO A 1 199 ? 19.126 -5.819 -25.864 1.00 93.94 199 PRO A N 1
ATOM 1526 C CA . PRO A 1 199 ? 20.522 -5.608 -25.465 1.00 93.94 199 PRO A CA 1
ATOM 1527 C C . PRO A 1 199 ? 20.831 -4.222 -24.883 1.00 93.94 199 PRO A C 1
ATOM 1529 O O . PRO A 1 199 ? 21.936 -4.009 -24.395 1.00 93.94 199 PRO A O 1
ATOM 1532 N N . THR A 1 200 ? 19.900 -3.260 -24.929 1.00 94.75 200 THR A N 1
ATOM 1533 C CA . THR A 1 200 ? 20.125 -1.936 -24.332 1.00 94.75 200 THR A CA 1
ATOM 1534 C C . THR A 1 200 ? 20.330 -2.062 -22.813 1.00 94.75 200 THR A C 1
ATOM 1536 O O . THR A 1 200 ? 19.455 -2.653 -22.158 1.00 94.75 200 THR A O 1
ATOM 1539 N N . PRO A 1 201 ? 21.423 -1.492 -22.256 1.00 94.44 201 PRO A N 1
ATOM 1540 C CA . PRO A 1 201 ? 21.683 -1.453 -20.817 1.00 94.44 201 PRO A CA 1
ATOM 1541 C C . PRO A 1 201 ? 20.523 -0.845 -20.021 1.00 94.44 201 PRO A C 1
ATOM 1543 O O . PRO A 1 201 ? 19.896 0.125 -20.454 1.00 94.44 201 PRO A O 1
ATOM 1546 N N . THR A 1 202 ? 20.213 -1.428 -18.861 1.00 92.94 202 THR A N 1
ATOM 1547 C CA . THR A 1 202 ? 19.049 -1.035 -18.050 1.00 92.94 202 THR A CA 1
ATOM 1548 C C . THR A 1 202 ? 19.186 0.364 -17.454 1.00 92.94 202 THR A C 1
ATOM 1550 O O . THR A 1 202 ? 18.202 1.088 -17.371 1.00 92.94 202 THR A O 1
ATOM 1553 N N . ASP A 1 203 ? 20.393 0.783 -17.085 1.00 91.31 203 ASP A N 1
ATOM 1554 C CA . ASP A 1 203 ? 20.688 2.135 -16.594 1.00 91.31 203 ASP A CA 1
ATOM 1555 C C . ASP A 1 203 ? 20.335 3.223 -17.627 1.00 91.31 203 ASP A C 1
ATOM 1557 O O . ASP A 1 203 ? 19.644 4.188 -17.296 1.00 91.31 203 ASP A O 1
ATOM 1561 N N . LYS A 1 204 ? 20.699 3.024 -18.900 1.00 94.50 204 LYS A N 1
ATOM 1562 C CA . LYS A 1 204 ? 20.299 3.903 -20.014 1.00 94.50 204 LYS A CA 1
ATOM 1563 C C . LYS A 1 204 ? 18.800 3.830 -20.300 1.00 94.50 204 LYS A C 1
ATOM 1565 O O . LYS A 1 204 ? 18.185 4.850 -20.600 1.00 94.50 204 LYS A O 1
ATOM 1570 N N . LEU A 1 205 ? 18.211 2.636 -20.204 1.00 95.75 205 LEU A N 1
ATOM 1571 C CA . LEU A 1 205 ? 16.786 2.405 -20.453 1.00 95.75 205 LEU A CA 1
ATOM 1572 C C . LEU A 1 205 ? 15.899 3.253 -19.531 1.00 95.75 205 LEU A C 1
ATOM 1574 O O . LEU A 1 205 ? 14.954 3.882 -20.001 1.00 95.75 205 LEU A O 1
ATOM 1578 N N . TYR A 1 206 ? 16.218 3.295 -18.236 1.00 95.19 206 TYR A N 1
ATOM 1579 C CA . TYR A 1 206 ? 15.461 4.065 -17.245 1.00 95.19 206 TYR A CA 1
ATOM 1580 C C . TYR A 1 206 ? 15.561 5.580 -17.466 1.00 95.19 206 TYR A C 1
ATOM 1582 O O . TYR A 1 206 ? 14.559 6.284 -17.346 1.00 95.19 206 TYR A O 1
ATOM 1590 N N . LEU A 1 207 ? 16.734 6.076 -17.876 1.00 94.69 207 LEU A N 1
ATOM 1591 C CA . LEU A 1 207 ? 16.921 7.483 -18.251 1.00 94.69 207 LEU A CA 1
ATOM 1592 C C . LEU A 1 207 ? 16.087 7.863 -19.483 1.00 94.69 207 LEU A C 1
ATOM 1594 O O . LEU A 1 207 ? 15.445 8.907 -19.487 1.00 94.69 207 LEU A O 1
ATOM 1598 N N . LEU A 1 208 ? 16.042 6.999 -20.503 1.00 95.25 208 LEU A N 1
ATOM 1599 C CA . LEU A 1 208 ? 15.228 7.231 -21.703 1.00 95.25 208 LEU A CA 1
ATOM 1600 C C . LEU A 1 208 ? 13.722 7.145 -21.435 1.00 95.25 208 LEU A C 1
ATOM 1602 O O . LEU A 1 208 ? 12.940 7.812 -22.105 1.00 95.25 208 LEU A O 1
ATOM 1606 N N . ALA A 1 209 ? 13.315 6.325 -20.467 1.00 95.00 209 ALA A N 1
ATOM 1607 C CA . ALA A 1 209 ? 11.921 6.179 -20.064 1.00 95.00 209 ALA A CA 1
ATOM 1608 C C . ALA A 1 209 ? 11.438 7.300 -19.125 1.00 95.00 209 ALA A C 1
ATOM 1610 O O . ALA A 1 209 ? 10.250 7.341 -18.815 1.00 95.00 209 ALA A O 1
ATOM 1611 N N . GLY A 1 210 ? 12.325 8.180 -18.641 1.00 93.19 210 GLY A N 1
ATOM 1612 C CA . GLY A 1 210 ? 11.949 9.250 -17.711 1.00 93.19 210 GLY A CA 1
ATOM 1613 C C . GLY A 1 210 ? 11.509 8.747 -16.333 1.00 93.19 210 GLY A C 1
ATOM 1614 O O . GLY A 1 210 ? 10.751 9.415 -15.627 1.00 93.19 210 GLY A O 1
ATOM 1615 N N . ILE A 1 211 ? 11.942 7.544 -15.936 1.00 93.06 211 ILE A N 1
ATOM 1616 C CA . ILE A 1 211 ? 11.574 6.946 -14.649 1.00 93.06 211 ILE A CA 1
ATOM 1617 C C . ILE A 1 211 ? 12.799 6.393 -13.922 1.00 93.06 211 ILE A C 1
ATOM 1619 O O . ILE A 1 211 ? 13.661 5.754 -14.514 1.00 93.06 211 ILE A O 1
ATOM 1623 N N . ALA A 1 212 ? 12.849 6.587 -12.603 1.00 92.31 212 ALA A N 1
ATOM 1624 C CA . ALA A 1 212 ? 13.930 6.048 -11.785 1.00 92.31 212 ALA A CA 1
ATOM 1625 C C . ALA A 1 212 ? 13.936 4.503 -11.789 1.00 92.31 212 ALA A C 1
ATOM 1627 O O . ALA A 1 212 ? 12.853 3.900 -11.780 1.00 92.31 212 ALA A O 1
ATOM 1628 N N . PRO A 1 213 ? 15.117 3.856 -11.718 1.00 92.19 213 PRO A N 1
ATOM 1629 C CA . PRO A 1 213 ? 15.226 2.408 -11.589 1.00 92.19 213 PRO A CA 1
ATOM 1630 C C . PRO A 1 213 ? 14.419 1.864 -10.397 1.00 92.19 213 PRO A C 1
ATOM 1632 O O . PRO A 1 213 ? 14.300 2.539 -9.366 1.00 92.19 213 PRO A O 1
ATOM 1635 N N . PRO A 1 214 ? 13.882 0.635 -10.486 1.00 91.00 214 PRO A N 1
ATOM 1636 C CA . PRO A 1 214 ? 13.035 0.062 -9.446 1.00 91.00 214 PRO A CA 1
ATOM 1637 C C . PRO A 1 214 ? 13.701 0.010 -8.069 1.00 91.00 214 PRO A C 1
ATOM 1639 O O . PRO A 1 214 ? 13.029 0.277 -7.077 1.00 91.00 214 PRO A O 1
ATOM 1642 N N . ALA A 1 215 ? 15.008 -0.264 -7.991 1.00 88.19 215 ALA A N 1
ATOM 1643 C CA . ALA A 1 215 ? 15.749 -0.247 -6.728 1.00 88.19 215 ALA A CA 1
ATOM 1644 C C . ALA A 1 215 ? 15.677 1.129 -6.038 1.00 88.19 215 ALA A C 1
ATOM 1646 O O . ALA A 1 215 ? 15.285 1.219 -4.877 1.00 88.19 215 ALA A O 1
ATOM 1647 N N . VAL A 1 216 ? 15.938 2.212 -6.778 1.00 90.00 216 VAL A N 1
ATOM 1648 C CA . VAL A 1 216 ? 15.851 3.591 -6.267 1.00 90.00 216 VAL A CA 1
ATOM 1649 C C . VAL A 1 216 ? 14.422 3.937 -5.841 1.00 90.00 216 VAL A C 1
ATOM 1651 O O . VAL A 1 216 ? 14.204 4.574 -4.811 1.00 90.00 216 VAL A O 1
ATOM 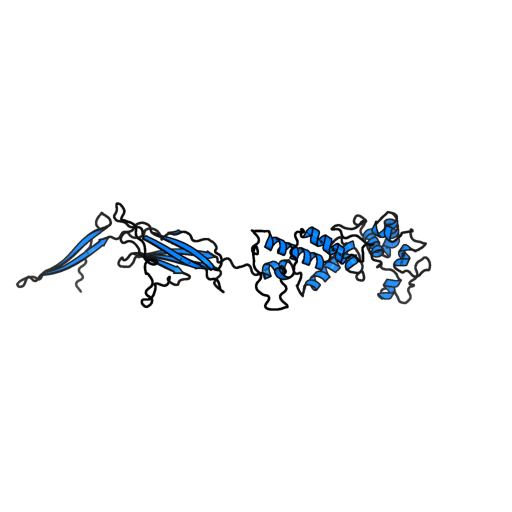1654 N N . ARG A 1 217 ? 13.417 3.497 -6.609 1.00 88.75 217 ARG A N 1
ATOM 1655 C CA . ARG A 1 217 ? 11.999 3.715 -6.273 1.00 88.75 217 ARG A CA 1
ATOM 1656 C C . ARG A 1 217 ? 11.603 3.008 -4.977 1.00 88.75 217 ARG A C 1
ATOM 1658 O O . ARG A 1 217 ? 10.884 3.599 -4.174 1.00 88.75 217 ARG A O 1
ATOM 1665 N N . ARG A 1 218 ? 12.071 1.775 -4.771 1.00 88.19 218 ARG A N 1
ATOM 1666 C CA . ARG A 1 218 ? 11.810 1.001 -3.551 1.00 88.19 218 ARG A CA 1
ATOM 1667 C C . ARG A 1 218 ? 12.524 1.594 -2.335 1.00 88.19 218 ARG A C 1
ATOM 1669 O O . ARG A 1 218 ? 11.896 1.714 -1.288 1.00 88.19 218 ARG A O 1
ATOM 1676 N N . GLN A 1 219 ? 13.766 2.058 -2.487 1.00 85.88 219 GLN A N 1
ATOM 1677 C CA . GLN A 1 219 ? 14.481 2.808 -1.442 1.00 85.88 219 GLN A CA 1
ATOM 1678 C C . GLN A 1 219 ? 13.737 4.094 -1.064 1.00 85.88 219 GLN A C 1
ATOM 1680 O O . GLN A 1 219 ? 13.497 4.350 0.109 1.00 85.88 219 GLN A O 1
ATOM 1685 N N . ALA A 1 220 ? 13.274 4.873 -2.045 1.00 86.44 220 ALA A N 1
ATOM 1686 C CA . ALA A 1 220 ? 12.500 6.083 -1.771 1.00 86.44 220 ALA A CA 1
ATOM 1687 C C . ALA A 1 220 ? 11.162 5.798 -1.065 1.00 86.44 220 ALA A C 1
ATOM 1689 O O . ALA A 1 220 ? 10.741 6.569 -0.203 1.00 86.44 220 ALA A O 1
ATOM 1690 N N . ALA A 1 221 ? 10.491 4.690 -1.401 1.00 85.94 221 ALA A N 1
ATOM 1691 C CA . ALA A 1 221 ? 9.299 4.245 -0.680 1.00 85.94 221 ALA A CA 1
ATOM 1692 C C . ALA A 1 221 ? 9.628 3.839 0.768 1.00 85.94 221 ALA A C 1
ATOM 1694 O O . ALA A 1 221 ? 8.890 4.201 1.681 1.00 85.94 221 ALA A O 1
ATOM 1695 N N . ALA A 1 222 ? 10.756 3.155 0.983 1.00 84.69 222 ALA A N 1
ATOM 1696 C CA . ALA A 1 222 ? 11.247 2.779 2.307 1.00 84.69 222 ALA A CA 1
ATOM 1697 C C . ALA A 1 222 ? 11.535 4.011 3.176 1.00 84.69 222 ALA A C 1
ATOM 1699 O O . ALA A 1 222 ? 11.042 4.104 4.300 1.00 84.69 222 ALA A O 1
ATOM 1700 N N . ALA A 1 223 ? 12.260 4.984 2.620 1.00 82.94 223 ALA A N 1
ATOM 1701 C CA . ALA A 1 223 ? 12.555 6.257 3.266 1.00 82.94 223 ALA A CA 1
ATOM 1702 C C . ALA A 1 223 ? 11.273 7.040 3.594 1.00 82.94 223 ALA A C 1
ATOM 1704 O O . ALA A 1 223 ? 11.151 7.595 4.683 1.00 82.94 223 ALA A O 1
ATOM 1705 N N . LYS A 1 224 ? 10.267 7.024 2.704 1.00 84.31 224 LYS A N 1
ATOM 1706 C CA . LYS A 1 224 ? 8.958 7.647 2.963 1.00 84.31 224 LYS A CA 1
ATOM 1707 C C . LYS A 1 224 ? 8.258 7.032 4.174 1.00 84.31 224 LYS A C 1
ATOM 1709 O O . LYS A 1 224 ? 7.760 7.769 5.020 1.00 84.31 224 LYS A O 1
ATOM 1714 N N . GLU A 1 225 ? 8.190 5.704 4.256 1.00 83.12 225 GLU A N 1
ATOM 1715 C CA . GLU A 1 225 ? 7.564 5.029 5.401 1.00 83.12 225 GLU A CA 1
ATOM 1716 C C . GLU A 1 225 ? 8.363 5.247 6.693 1.00 83.12 225 GLU A C 1
ATOM 1718 O O . GLU A 1 225 ? 7.767 5.485 7.744 1.00 83.12 225 GLU A O 1
ATOM 1723 N N . ARG A 1 226 ? 9.702 5.278 6.612 1.00 81.75 226 ARG A N 1
ATOM 1724 C CA . ARG A 1 226 ? 10.576 5.650 7.736 1.00 81.75 226 ARG A CA 1
ATOM 1725 C C . ARG A 1 226 ? 10.292 7.065 8.231 1.00 81.75 226 ARG A C 1
ATOM 1727 O O . ARG A 1 226 ? 10.173 7.271 9.432 1.00 81.75 226 ARG A O 1
ATOM 1734 N N . TRP A 1 227 ? 10.139 8.023 7.322 1.00 81.00 227 TRP A N 1
ATOM 1735 C CA . TRP A 1 227 ? 9.818 9.402 7.674 1.00 81.00 227 TRP A CA 1
ATOM 1736 C C . TRP A 1 227 ? 8.457 9.509 8.369 1.00 81.00 227 TRP A C 1
ATOM 1738 O O . TRP A 1 227 ? 8.358 10.163 9.406 1.00 81.00 227 TRP A O 1
ATOM 1748 N N . LYS A 1 228 ? 7.419 8.830 7.857 1.00 83.12 228 LYS A N 1
ATOM 1749 C CA . LYS A 1 228 ? 6.087 8.856 8.484 1.00 83.12 228 LYS A CA 1
ATOM 1750 C C . LYS A 1 228 ? 6.100 8.248 9.886 1.00 83.12 228 LYS A C 1
ATOM 1752 O O . LYS A 1 228 ? 5.485 8.800 10.784 1.00 83.12 228 LYS A O 1
ATOM 1757 N N . GLN A 1 229 ? 6.832 7.153 10.088 1.00 80.50 229 GLN A N 1
ATOM 1758 C CA . GLN A 1 229 ? 7.016 6.548 11.411 1.00 80.50 229 GLN A CA 1
ATOM 1759 C C . GLN A 1 229 ? 7.575 7.548 12.445 1.00 80.50 229 GLN A C 1
ATOM 1761 O O . GLN A 1 229 ? 7.315 7.429 13.636 1.00 80.50 229 GLN A O 1
ATOM 1766 N N . LEU A 1 230 ? 8.381 8.517 12.014 1.00 79.00 230 LEU A N 1
ATOM 1767 C CA . LEU A 1 230 ? 9.047 9.453 12.921 1.00 79.00 230 LEU A CA 1
ATOM 1768 C C . LEU A 1 230 ? 8.266 10.751 13.112 1.00 79.00 230 LEU A C 1
ATOM 1770 O O . LEU A 1 230 ? 8.361 11.357 14.173 1.00 79.00 230 LEU A O 1
ATOM 1774 N N . ASN A 1 231 ? 7.520 11.180 12.091 1.00 81.00 231 ASN A N 1
ATOM 1775 C CA . ASN A 1 231 ? 6.964 12.532 12.029 1.00 81.00 231 ASN A CA 1
ATOM 1776 C C . ASN A 1 231 ? 5.430 12.581 11.980 1.00 81.00 231 ASN A C 1
ATOM 1778 O O . ASN A 1 231 ? 4.854 13.619 12.292 1.00 81.00 231 ASN A O 1
ATOM 1782 N N . ASP A 1 232 ? 4.752 11.500 11.587 1.00 82.00 232 ASP A N 1
ATOM 1783 C CA . ASP A 1 232 ? 3.296 11.486 11.419 1.00 82.00 232 ASP A CA 1
ATOM 1784 C C . ASP A 1 232 ? 2.612 10.783 12.596 1.00 82.00 232 ASP A C 1
ATOM 1786 O O . ASP A 1 232 ? 2.584 9.558 12.656 1.00 82.00 232 ASP A O 1
ATOM 1790 N N . LEU A 1 233 ? 2.016 11.570 13.498 1.00 80.69 233 LEU A N 1
ATOM 1791 C CA . LEU A 1 233 ? 1.263 11.103 14.674 1.00 80.69 233 LEU A CA 1
ATOM 1792 C C . LEU A 1 233 ? 0.107 10.151 14.330 1.00 80.69 233 LEU A C 1
ATOM 1794 O O . LEU A 1 233 ? -0.321 9.374 15.179 1.00 80.69 233 LEU A O 1
ATOM 1798 N N . ARG A 1 234 ? -0.426 10.217 13.103 1.00 78.06 234 ARG A N 1
ATOM 1799 C CA . ARG A 1 234 ? -1.511 9.335 12.643 1.00 78.06 234 ARG A CA 1
ATOM 1800 C C . ARG A 1 234 ? -0.985 8.006 12.119 1.00 78.06 234 ARG A C 1
ATOM 1802 O O . ARG A 1 234 ? -1.773 7.093 11.872 1.00 78.06 234 ARG A O 1
ATOM 1809 N N . ASN A 1 235 ? 0.322 7.897 11.888 1.00 77.81 235 ASN A N 1
ATOM 1810 C CA . ASN A 1 235 ? 0.914 6.655 11.438 1.00 77.81 235 ASN A CA 1
ATOM 1811 C C . ASN A 1 235 ? 0.857 5.633 12.585 1.00 77.81 235 ASN A C 1
ATOM 1813 O O . ASN A 1 235 ? 1.375 5.909 13.662 1.00 77.81 235 ASN A O 1
ATOM 1817 N N . PRO A 1 236 ? 0.314 4.426 12.368 1.00 75.25 236 PRO A N 1
ATOM 1818 C CA . PRO A 1 236 ? 0.266 3.395 13.405 1.00 75.25 236 PRO A CA 1
ATOM 1819 C C . PRO A 1 236 ? 1.642 2.935 13.926 1.00 75.25 236 PRO A C 1
ATOM 1821 O O . PRO A 1 236 ? 1.727 2.285 14.963 1.00 75.25 236 PRO A O 1
ATOM 1824 N N . LEU A 1 237 ? 2.726 3.234 13.201 1.00 74.56 237 LEU A N 1
ATOM 1825 C CA . LEU A 1 237 ? 4.101 3.002 13.639 1.00 74.56 237 LEU A CA 1
ATOM 1826 C C . LEU A 1 237 ? 4.742 4.234 14.299 1.00 74.56 237 LEU A C 1
ATOM 1828 O O . LEU A 1 237 ? 5.942 4.199 14.577 1.00 74.56 237 LEU A O 1
ATOM 1832 N N . TYR A 1 238 ? 4.000 5.319 14.533 1.00 79.75 238 TYR A N 1
ATOM 1833 C CA . TYR A 1 238 ? 4.536 6.516 15.173 1.00 79.75 238 TYR A CA 1
ATOM 1834 C C . TYR A 1 238 ? 5.120 6.189 16.550 1.00 79.75 238 TYR A C 1
ATOM 1836 O O . TYR A 1 238 ? 4.466 5.563 17.379 1.00 79.75 238 TYR A O 1
ATOM 1844 N N . GLY A 1 239 ? 6.387 6.547 16.776 1.00 71.25 239 GLY A N 1
ATOM 1845 C CA . GLY A 1 239 ? 7.089 6.228 18.027 1.00 71.25 239 GLY A CA 1
ATOM 1846 C C . GLY A 1 239 ? 7.400 4.737 18.243 1.00 71.25 239 GLY A C 1
ATOM 1847 O O . GLY A 1 239 ? 7.909 4.366 19.299 1.00 71.25 239 GLY A O 1
ATOM 1848 N N . HIS A 1 240 ? 7.146 3.866 17.258 1.00 75.31 240 HIS A N 1
ATOM 1849 C CA . HIS A 1 240 ? 7.402 2.431 17.385 1.00 75.31 240 HIS A CA 1
ATOM 1850 C C . HIS A 1 240 ? 8.902 2.140 17.557 1.00 75.31 240 HIS A C 1
ATOM 1852 O O . HIS A 1 240 ? 9.707 2.368 16.644 1.00 75.31 240 HIS A O 1
ATOM 1858 N N . VAL A 1 241 ? 9.270 1.532 18.686 1.00 70.94 241 VAL A N 1
ATOM 1859 C CA . VAL A 1 241 ? 10.638 1.075 18.962 1.00 70.94 241 VAL A CA 1
ATOM 1860 C C . VAL A 1 241 ? 10.861 -0.298 18.313 1.00 70.94 241 VAL A C 1
ATOM 1862 O O . VAL A 1 241 ? 10.117 -1.239 18.592 1.00 70.94 241 VAL A O 1
ATOM 1865 N N . PRO A 1 242 ? 11.850 -0.457 17.413 1.00 67.94 242 PRO A N 1
ATOM 1866 C CA . PRO A 1 242 ? 12.111 -1.743 16.778 1.00 67.94 242 PRO A CA 1
ATOM 1867 C C . PRO A 1 242 ? 12.552 -2.791 17.808 1.00 67.94 242 PRO A C 1
ATOM 1869 O O . PRO A 1 242 ? 13.446 -2.550 18.616 1.00 67.94 242 PRO A O 1
ATOM 1872 N N . VAL A 1 243 ? 11.962 -3.986 17.731 1.00 67.94 243 VAL A N 1
ATOM 1873 C CA . VAL A 1 243 ? 12.412 -5.154 18.502 1.00 67.94 243 VAL A CA 1
ATOM 1874 C C . VAL A 1 243 ? 13.827 -5.537 18.059 1.00 67.94 243 VAL A C 1
ATOM 1876 O O . VAL A 1 243 ? 14.148 -5.453 16.868 1.00 67.94 243 VAL A O 1
ATOM 1879 N N . GLN A 1 244 ? 14.665 -5.992 18.996 1.00 68.69 244 GLN A N 1
ATOM 1880 C CA . GLN A 1 244 ? 16.010 -6.477 18.682 1.00 68.69 244 GLN A CA 1
ATOM 1881 C C . GLN A 1 244 ? 15.985 -7.521 17.552 1.00 68.69 244 GLN A C 1
ATOM 1883 O O . GLN A 1 244 ? 15.184 -8.463 17.543 1.00 68.69 244 GLN A O 1
ATOM 1888 N N . GLN A 1 245 ? 16.875 -7.346 16.570 1.00 65.94 245 GLN A N 1
ATOM 1889 C CA . GLN A 1 245 ? 16.975 -8.244 15.425 1.00 65.94 245 GLN A CA 1
ATOM 1890 C C . GLN A 1 245 ? 17.454 -9.631 15.874 1.00 65.94 245 GLN A C 1
ATOM 1892 O O . GLN A 1 245 ? 18.636 -9.845 16.118 1.00 65.94 245 GLN A O 1
ATOM 1897 N N . ARG A 1 246 ? 16.538 -10.606 15.913 1.00 73.31 246 ARG A N 1
ATOM 1898 C CA . ARG A 1 246 ? 16.875 -12.006 16.231 1.00 73.31 246 ARG A CA 1
ATOM 1899 C C . ARG A 1 246 ? 17.671 -12.709 15.124 1.00 73.31 246 ARG A C 1
ATOM 1901 O O . ARG A 1 246 ? 18.451 -13.610 15.399 1.00 73.31 246 ARG A O 1
ATOM 1908 N N . LEU A 1 247 ? 17.432 -12.352 13.860 1.00 72.94 247 LEU A N 1
ATOM 1909 C CA . LEU A 1 247 ? 18.043 -12.993 12.689 1.00 72.94 247 LEU A CA 1
ATOM 1910 C C . LEU A 1 247 ? 18.666 -11.938 11.776 1.00 72.94 247 LEU A C 1
ATOM 1912 O O . LEU A 1 247 ? 17.984 -10.988 11.398 1.00 72.94 247 LEU A O 1
ATOM 1916 N N . LYS A 1 248 ? 19.905 -12.170 11.321 1.00 69.75 248 LYS A N 1
ATOM 1917 C CA . LYS A 1 248 ? 20.625 -11.288 10.376 1.00 69.75 248 LYS A CA 1
ATOM 1918 C C . LYS A 1 248 ? 19.885 -11.077 9.043 1.00 69.75 248 LYS A C 1
ATOM 1920 O O . LYS A 1 248 ? 20.105 -10.083 8.355 1.00 69.75 248 LYS A O 1
ATOM 1925 N N . SER A 1 249 ? 19.008 -12.011 8.669 1.00 68.25 249 SER A N 1
ATOM 1926 C CA . SER A 1 249 ? 18.175 -11.925 7.464 1.00 68.25 249 SER A CA 1
ATOM 1927 C C . SER A 1 249 ? 16.990 -10.961 7.601 1.00 68.25 249 SER A C 1
ATOM 1929 O O . SER A 1 249 ? 16.439 -10.529 6.589 1.00 68.25 249 SER A O 1
ATOM 1931 N N . ARG A 1 250 ? 16.590 -10.582 8.824 1.00 68.00 250 ARG A N 1
ATOM 1932 C CA . ARG A 1 250 ? 15.458 -9.673 9.062 1.00 68.00 250 ARG A CA 1
ATOM 1933 C C . ARG A 1 250 ? 15.888 -8.217 8.917 1.00 68.00 250 ARG A C 1
ATOM 1935 O O . ARG A 1 250 ? 16.258 -7.566 9.886 1.00 68.00 250 ARG A O 1
ATOM 1942 N N . ARG A 1 251 ? 15.789 -7.702 7.693 1.00 70.38 251 ARG A N 1
ATOM 1943 C CA . ARG A 1 251 ? 16.132 -6.317 7.342 1.00 70.38 251 ARG A CA 1
ATOM 1944 C C . ARG A 1 251 ? 14.877 -5.457 7.195 1.00 70.38 251 ARG A C 1
ATOM 1946 O O . ARG A 1 251 ? 14.306 -5.365 6.108 1.00 70.38 251 ARG A O 1
ATOM 1953 N N . SER A 1 252 ? 14.433 -4.853 8.296 1.00 74.06 252 SER A N 1
ATOM 1954 C CA . SER A 1 252 ? 13.324 -3.890 8.281 1.00 74.06 252 SER A CA 1
ATOM 1955 C C . SER A 1 252 ? 13.804 -2.502 7.860 1.00 74.06 252 SER A C 1
ATOM 1957 O O . SER A 1 252 ? 14.888 -2.087 8.270 1.00 74.06 252 SER A O 1
ATOM 1959 N N . PHE A 1 253 ? 12.961 -1.753 7.142 1.00 75.81 253 PHE A N 1
ATOM 1960 C CA . PHE A 1 253 ? 13.239 -0.359 6.785 1.00 75.81 253 PHE A CA 1
ATOM 1961 C C . PHE A 1 253 ? 13.476 0.523 8.024 1.00 75.81 253 PHE A C 1
ATOM 1963 O O . PHE A 1 253 ? 14.287 1.438 7.979 1.00 75.81 253 PHE A O 1
ATOM 1970 N N . VAL A 1 254 ? 12.850 0.192 9.161 1.00 74.69 254 VAL A N 1
ATOM 1971 C CA . VAL A 1 254 ? 13.053 0.887 10.446 1.00 74.69 254 VAL A CA 1
ATOM 1972 C C . VAL A 1 254 ? 14.509 0.803 10.915 1.00 74.69 254 VAL A C 1
ATOM 1974 O O . VAL A 1 254 ? 15.013 1.721 11.550 1.00 74.69 254 VAL A O 1
ATOM 1977 N N . THR A 1 255 ? 15.189 -0.300 10.598 1.00 70.81 255 THR A N 1
ATOM 1978 C CA . THR A 1 255 ? 16.579 -0.551 11.004 1.00 70.81 255 THR A CA 1
ATOM 1979 C C . THR A 1 255 ? 17.603 -0.203 9.928 1.00 70.81 255 THR A C 1
ATOM 1981 O O . THR A 1 255 ? 18.755 0.038 10.262 1.00 70.81 255 THR A O 1
ATOM 1984 N N . THR A 1 256 ? 17.216 -0.225 8.649 1.00 72.00 256 THR A N 1
ATOM 1985 C CA . THR A 1 256 ? 18.159 -0.081 7.529 1.00 72.00 256 THR A CA 1
ATOM 1986 C C . THR A 1 256 ? 18.119 1.278 6.853 1.00 72.00 256 THR A C 1
ATOM 1988 O O . THR A 1 256 ? 19.121 1.663 6.259 1.00 72.00 256 THR A O 1
ATOM 1991 N N . GLU A 1 257 ? 16.989 1.987 6.893 1.00 73.75 257 GLU A N 1
ATOM 1992 C CA . GLU A 1 257 ? 16.869 3.268 6.200 1.00 73.75 257 GLU A CA 1
ATOM 1993 C C . GLU A 1 257 ? 17.391 4.416 7.076 1.00 73.75 257 GLU A C 1
ATOM 1995 O O . GLU A 1 257 ? 17.032 4.500 8.261 1.00 73.75 257 GLU A O 1
ATOM 2000 N N . PRO A 1 258 ? 18.217 5.314 6.509 1.00 68.31 258 PRO A N 1
ATOM 2001 C CA . PRO A 1 258 ? 18.758 6.448 7.238 1.00 68.31 258 PRO A CA 1
ATOM 2002 C C . PRO A 1 258 ? 17.652 7.431 7.631 1.00 68.31 258 PRO A C 1
ATOM 2004 O O . PRO A 1 258 ? 16.669 7.634 6.914 1.00 68.31 258 PRO A O 1
ATOM 2007 N N . LEU A 1 259 ? 17.848 8.074 8.782 1.00 66.25 259 LEU A N 1
ATOM 2008 C CA . LEU A 1 259 ? 17.049 9.214 9.217 1.00 66.25 259 LEU A CA 1
ATOM 2009 C C . LEU A 1 259 ? 17.385 10.387 8.292 1.00 66.25 259 LEU A C 1
ATOM 2011 O O . LEU A 1 259 ? 18.450 10.987 8.410 1.00 66.25 259 LEU A O 1
ATOM 2015 N N . THR A 1 260 ? 16.516 10.661 7.326 1.00 66.19 260 THR A N 1
ATOM 2016 C CA . THR A 1 260 ? 16.683 11.772 6.386 1.00 66.19 260 THR A CA 1
ATOM 2017 C C . THR A 1 260 ? 15.535 12.755 6.564 1.00 66.19 260 THR A C 1
ATOM 2019 O O . THR A 1 260 ? 14.377 12.359 6.689 1.00 66.19 260 THR A O 1
ATOM 2022 N N . ASN A 1 261 ? 15.874 14.045 6.584 1.00 68.94 261 ASN A N 1
ATOM 2023 C CA . ASN A 1 261 ? 14.895 15.137 6.601 1.00 68.94 261 ASN A CA 1
ATOM 2024 C C . ASN A 1 261 ? 14.404 15.490 5.187 1.00 68.94 261 ASN A C 1
ATOM 2026 O O . ASN A 1 261 ? 13.525 16.331 5.032 1.00 68.94 261 ASN A O 1
ATOM 2030 N N . GLU A 1 262 ? 14.979 14.862 4.158 1.00 72.12 262 GLU A N 1
ATOM 2031 C CA . GLU A 1 262 ? 14.587 15.047 2.765 1.00 72.12 262 GLU A CA 1
ATOM 2032 C C . GLU A 1 262 ? 13.195 14.472 2.502 1.00 72.12 262 GLU A C 1
ATOM 2034 O O . GLU A 1 262 ? 12.798 13.434 3.046 1.00 72.12 262 GLU A O 1
ATOM 2039 N N . THR A 1 263 ? 12.457 15.095 1.587 1.00 77.56 263 THR A N 1
ATOM 2040 C CA . THR A 1 263 ? 11.234 14.475 1.088 1.00 77.56 263 THR A CA 1
ATOM 2041 C C . THR A 1 263 ? 11.574 13.221 0.278 1.00 77.56 263 THR A C 1
ATOM 2043 O O . THR A 1 263 ? 12.587 13.143 -0.420 1.00 77.56 263 THR A O 1
ATOM 2046 N N . ALA A 1 264 ? 10.669 12.237 0.261 1.00 75.75 264 ALA A N 1
ATOM 2047 C CA . ALA A 1 264 ? 10.847 11.016 -0.535 1.00 75.75 264 ALA A CA 1
ATOM 2048 C C . ALA A 1 264 ? 11.096 11.290 -2.035 1.00 75.75 264 ALA A C 1
ATOM 2050 O O . ALA A 1 264 ? 11.651 10.458 -2.755 1.00 75.75 264 ALA A O 1
ATOM 2051 N N . GLN A 1 265 ? 10.654 12.448 -2.533 1.00 79.62 265 GLN A N 1
ATOM 2052 C CA . GLN A 1 265 ? 10.862 12.850 -3.917 1.00 79.62 265 GLN A CA 1
ATOM 2053 C C . GLN A 1 265 ? 12.281 13.360 -4.183 1.00 79.62 265 GLN A C 1
ATOM 2055 O O . GLN A 1 265 ? 12.843 13.000 -5.221 1.00 79.62 265 GLN A O 1
ATOM 2060 N N . GLU A 1 266 ? 12.829 14.171 -3.279 1.00 84.44 266 GLU A N 1
ATOM 2061 C CA . GLU A 1 266 ? 14.207 14.672 -3.337 1.00 84.44 266 GLU A CA 1
ATOM 2062 C C . GLU A 1 266 ? 15.188 13.521 -3.176 1.00 84.44 266 GLU A C 1
ATOM 2064 O O . GLU A 1 266 ? 16.038 13.329 -4.046 1.00 84.44 266 GLU A O 1
ATOM 2069 N N . PHE A 1 267 ? 14.958 12.669 -2.172 1.00 86.06 267 PHE A N 1
ATOM 2070 C CA . PHE A 1 267 ? 15.747 11.464 -1.942 1.00 86.06 267 PHE A CA 1
ATOM 2071 C C . PHE A 1 267 ? 15.800 10.582 -3.195 1.00 86.06 267 PHE A C 1
ATOM 2073 O O . PHE A 1 267 ? 16.871 10.169 -3.640 1.00 86.06 267 PHE A O 1
ATOM 2080 N N . ARG A 1 268 ? 14.646 10.347 -3.844 1.00 89.19 268 ARG A N 1
ATOM 2081 C CA . ARG A 1 268 ? 14.576 9.569 -5.093 1.00 89.19 268 ARG A CA 1
ATOM 2082 C C . ARG A 1 268 ? 15.442 10.173 -6.197 1.00 89.19 268 ARG A C 1
ATOM 2084 O O . ARG A 1 268 ? 16.119 9.430 -6.901 1.00 89.19 268 ARG A O 1
ATOM 2091 N N . LEU A 1 269 ? 15.374 11.488 -6.401 1.00 90.62 269 LEU A N 1
ATOM 2092 C CA . LEU A 1 269 ? 16.086 12.155 -7.493 1.00 90.62 269 LEU A CA 1
ATOM 2093 C C . LEU A 1 269 ? 17.591 12.251 -7.210 1.00 90.62 269 LEU A C 1
ATOM 2095 O O . LEU A 1 269 ? 18.393 11.990 -8.104 1.00 90.62 269 LEU A O 1
ATOM 2099 N N . SER A 1 270 ? 17.964 12.568 -5.969 1.00 90.06 270 SER A N 1
ATOM 2100 C CA . SER A 1 270 ? 19.347 12.579 -5.481 1.00 90.06 270 SER A CA 1
ATOM 2101 C C . SER A 1 270 ? 19.996 11.206 -5.655 1.00 90.06 270 SER A C 1
ATOM 2103 O O . SER A 1 270 ? 21.032 11.072 -6.312 1.00 90.06 270 SER A O 1
ATOM 2105 N N . ARG A 1 271 ? 19.315 10.154 -5.186 1.00 90.44 271 ARG A N 1
ATOM 2106 C CA . ARG A 1 271 ? 19.795 8.778 -5.303 1.00 90.44 271 ARG A CA 1
ATOM 2107 C C . ARG A 1 271 ? 19.891 8.317 -6.752 1.00 90.44 271 ARG A C 1
ATOM 2109 O O . ARG A 1 271 ? 20.892 7.717 -7.128 1.00 90.44 271 ARG A O 1
ATOM 2116 N N . TRP A 1 272 ? 18.902 8.649 -7.583 1.00 92.81 272 TRP A N 1
ATOM 2117 C CA . TRP A 1 272 ? 18.947 8.333 -9.010 1.00 92.81 272 TRP A CA 1
ATOM 2118 C C . TRP A 1 272 ? 20.157 8.987 -9.694 1.00 92.81 272 TRP A C 1
ATOM 2120 O O . TRP A 1 272 ? 20.883 8.305 -10.412 1.00 92.81 272 TRP A O 1
ATOM 2130 N N . ARG A 1 273 ? 20.438 10.267 -9.416 1.00 92.19 273 ARG A N 1
ATOM 2131 C CA . ARG A 1 273 ? 21.622 10.971 -9.946 1.00 92.19 273 ARG A CA 1
ATOM 2132 C C . ARG A 1 273 ? 22.941 10.355 -9.491 1.00 92.19 273 ARG A C 1
ATOM 2134 O O . ARG A 1 273 ? 23.879 10.304 -10.285 1.00 92.19 273 ARG A O 1
ATOM 2141 N N . ALA A 1 274 ? 23.018 9.898 -8.243 1.00 91.19 274 ALA A N 1
ATOM 2142 C CA . ALA A 1 274 ? 24.195 9.202 -7.734 1.00 91.19 274 ALA A CA 1
ATOM 2143 C C . ALA A 1 274 ? 24.420 7.868 -8.473 1.00 91.19 274 ALA A C 1
ATOM 2145 O O . ALA A 1 274 ? 25.520 7.629 -8.978 1.00 91.19 274 ALA A O 1
ATOM 2146 N N . ASP A 1 275 ? 23.365 7.058 -8.610 1.00 90.06 275 ASP A N 1
ATOM 2147 C CA . ASP A 1 275 ? 23.412 5.737 -9.253 1.00 90.06 275 ASP A CA 1
ATOM 2148 C C . ASP A 1 275 ? 23.726 5.814 -10.759 1.00 90.06 275 ASP A C 1
ATOM 2150 O O . ASP A 1 275 ? 24.317 4.890 -11.312 1.00 90.06 275 ASP A O 1
ATOM 2154 N N . THR A 1 276 ? 23.366 6.909 -11.437 1.00 91.31 276 THR A N 1
ATOM 2155 C CA . THR A 1 276 ? 23.659 7.123 -12.868 1.00 91.31 276 THR A CA 1
ATOM 2156 C C . THR A 1 276 ? 24.787 8.125 -13.110 1.00 91.31 276 THR A C 1
ATOM 2158 O O . THR A 1 276 ? 24.869 8.732 -14.180 1.00 91.31 276 THR A O 1
ATOM 2161 N N . SER A 1 277 ? 25.660 8.343 -12.126 1.00 89.88 277 SER A N 1
ATOM 2162 C CA . SER A 1 277 ? 26.743 9.329 -12.220 1.00 89.88 277 SER A CA 1
ATOM 2163 C C . SER A 1 277 ? 27.771 9.019 -13.319 1.00 89.88 277 SER A C 1
ATOM 2165 O O . SER A 1 277 ? 28.346 9.946 -13.888 1.00 89.88 277 SER A O 1
ATOM 2167 N N . HIS A 1 278 ? 27.951 7.752 -13.699 1.00 90.69 278 HIS A N 1
ATOM 2168 C CA . HIS A 1 278 ? 28.777 7.345 -14.845 1.00 90.69 278 HIS A CA 1
ATOM 2169 C C . HIS A 1 278 ? 28.161 7.712 -16.205 1.00 90.69 278 HIS A C 1
ATOM 2171 O O . HIS A 1 278 ? 28.861 7.719 -17.212 1.00 90.69 278 HIS A O 1
ATOM 2177 N N . LEU A 1 279 ? 26.870 8.062 -16.250 1.00 90.44 279 LEU A N 1
ATOM 2178 C CA . LEU A 1 279 ? 26.134 8.452 -17.460 1.00 90.44 279 LEU A CA 1
ATOM 2179 C C . LEU A 1 279 ? 25.845 9.959 -17.533 1.00 90.44 279 LEU A C 1
ATOM 2181 O O . LEU A 1 279 ? 24.956 10.379 -18.271 1.00 90.44 279 LEU A O 1
ATOM 2185 N N . ARG A 1 280 ? 26.601 10.800 -16.815 1.00 84.94 280 ARG A N 1
ATOM 2186 C CA . ARG A 1 280 ? 26.396 12.266 -16.780 1.00 84.94 280 ARG A CA 1
ATOM 2187 C C . ARG A 1 280 ? 26.348 12.941 -18.160 1.00 84.94 280 ARG A C 1
ATOM 2189 O O . ARG A 1 280 ? 25.714 13.979 -18.291 1.00 84.94 280 ARG A O 1
ATOM 2196 N N . GLN A 1 281 ? 27.003 12.376 -19.173 1.00 85.56 281 GLN A N 1
ATOM 2197 C CA . GLN A 1 281 ? 27.033 12.917 -20.542 1.00 85.56 281 GLN A CA 1
ATOM 2198 C C . GLN A 1 281 ? 25.900 12.392 -21.449 1.00 85.56 281 GLN A C 1
ATOM 2200 O O . GLN A 1 281 ? 25.828 12.765 -22.616 1.00 85.56 281 GLN A O 1
ATOM 2205 N N . PHE A 1 282 ? 25.041 11.504 -20.941 1.00 88.62 282 PHE A N 1
ATOM 2206 C CA . PHE A 1 282 ? 23.937 10.904 -21.685 1.00 88.62 282 PHE A CA 1
ATOM 2207 C C . PHE A 1 282 ? 22.664 11.762 -21.557 1.00 88.62 282 PHE A C 1
ATOM 2209 O O . PHE A 1 282 ? 22.591 12.871 -22.077 1.00 88.62 282 PHE A O 1
ATOM 2216 N N . VAL A 1 283 ? 21.665 11.263 -20.832 1.00 88.50 283 VAL A N 1
ATOM 2217 C CA . VAL A 1 283 ? 20.414 11.945 -20.502 1.00 88.50 283 VAL A CA 1
ATOM 2218 C C . VAL A 1 283 ? 20.383 12.137 -18.994 1.00 88.50 283 VAL A C 1
ATOM 2220 O O . VAL A 1 283 ? 20.689 11.212 -18.243 1.00 88.50 283 VAL A O 1
ATOM 2223 N N . GLN A 1 284 ? 20.024 13.339 -18.548 1.00 88.81 284 GLN A N 1
ATOM 2224 C CA . GLN A 1 284 ? 19.939 13.636 -17.123 1.00 88.81 284 GLN A CA 1
ATOM 2225 C C . GLN A 1 284 ? 18.698 12.979 -16.495 1.00 88.81 284 GLN A C 1
ATOM 2227 O O . GLN A 1 284 ? 17.636 12.969 -17.117 1.00 88.81 284 GLN A O 1
ATOM 2232 N N . PRO A 1 285 ? 18.797 12.463 -15.257 1.00 90.25 285 PRO A N 1
ATOM 2233 C CA . PRO A 1 285 ? 17.649 11.960 -14.510 1.00 90.25 285 PRO A CA 1
ATOM 2234 C C . PRO A 1 285 ? 16.542 13.011 -14.353 1.00 90.25 285 PRO A C 1
ATOM 2236 O O . PRO A 1 285 ? 16.743 14.037 -13.697 1.00 90.25 285 PRO A O 1
ATOM 2239 N N . ALA A 1 286 ? 15.362 12.725 -14.901 1.00 87.94 286 ALA A N 1
ATOM 2240 C CA . ALA A 1 286 ? 14.172 13.566 -14.809 1.00 87.94 286 ALA A CA 1
ATOM 2241 C C . ALA A 1 286 ? 12.907 12.697 -14.729 1.00 87.94 286 ALA A C 1
ATOM 2243 O O . ALA A 1 286 ? 12.911 11.548 -15.162 1.00 87.94 286 ALA A O 1
ATOM 2244 N N . LYS A 1 287 ? 11.817 13.223 -14.154 1.00 88.31 287 LYS A N 1
ATOM 2245 C CA . LYS A 1 287 ? 10.524 12.511 -14.030 1.00 88.31 287 LYS A CA 1
ATOM 2246 C C . LYS A 1 287 ? 9.650 12.664 -15.287 1.00 88.31 287 LYS A C 1
ATOM 2248 O O . LYS A 1 287 ? 8.427 12.659 -15.187 1.00 88.31 287 LYS A O 1
ATOM 2253 N N . GLU A 1 288 ? 10.276 12.867 -16.433 1.00 91.12 288 GLU A N 1
ATOM 2254 C CA . GLU A 1 288 ? 9.641 13.150 -17.714 1.00 91.12 288 GLU A CA 1
ATOM 2255 C C . GLU A 1 288 ? 10.475 12.539 -18.838 1.00 91.12 288 GLU A C 1
ATOM 2257 O O . GLU A 1 288 ? 11.648 12.203 -18.644 1.00 91.12 288 GLU A O 1
ATOM 2262 N N . LEU A 1 289 ? 9.859 12.365 -20.007 1.00 93.00 289 LEU A N 1
ATOM 2263 C CA . LEU A 1 289 ? 10.571 11.857 -21.171 1.00 93.00 289 LEU A CA 1
ATOM 2264 C C . LEU A 1 289 ? 11.652 12.860 -21.599 1.00 93.00 289 LEU A C 1
ATOM 2266 O O . LEU A 1 289 ? 11.403 14.066 -21.590 1.00 93.00 289 LEU A O 1
ATOM 2270 N N . PRO A 1 290 ? 12.839 12.392 -22.019 1.00 93.12 290 PRO A N 1
ATOM 2271 C CA . PRO A 1 290 ? 13.849 13.283 -22.562 1.00 93.12 290 PRO A CA 1
ATOM 2272 C C . PRO A 1 290 ? 13.393 13.923 -23.874 1.00 93.12 290 PRO A C 1
ATOM 2274 O O . PRO A 1 290 ? 12.438 13.478 -24.517 1.00 93.12 290 PRO A O 1
ATOM 2277 N N . ALA A 1 291 ? 14.139 14.942 -24.306 1.00 93.25 291 ALA A N 1
ATOM 2278 C CA . ALA A 1 291 ? 13.890 15.663 -25.549 1.00 93.25 291 ALA A CA 1
ATOM 2279 C C . ALA A 1 291 ? 13.607 14.705 -26.725 1.00 93.25 291 ALA A C 1
ATOM 2281 O O . ALA A 1 291 ? 14.229 13.642 -26.840 1.00 93.25 291 ALA A O 1
ATOM 2282 N N . GLY A 1 292 ? 12.655 15.063 -27.585 1.00 90.25 292 GLY A N 1
ATOM 2283 C CA . GLY A 1 292 ? 12.161 14.200 -28.663 1.00 90.25 292 GLY A CA 1
ATOM 2284 C C . GLY A 1 292 ? 11.036 13.238 -28.257 1.00 90.25 292 GLY A C 1
ATOM 2285 O O . GLY A 1 292 ? 10.526 12.534 -29.120 1.00 90.25 292 GLY A O 1
ATOM 2286 N N . GLY A 1 293 ? 10.609 13.216 -26.986 1.00 90.75 293 GLY A N 1
ATOM 2287 C CA . GLY A 1 293 ? 9.479 12.391 -26.529 1.00 90.75 293 GLY A CA 1
ATOM 2288 C C . GLY A 1 293 ? 8.124 12.740 -27.162 1.00 90.75 293 GLY A C 1
ATOM 2289 O O . GLY A 1 293 ? 7.229 11.904 -27.165 1.00 90.75 293 GLY A O 1
ATOM 2290 N N . GLY A 1 294 ? 7.982 13.950 -27.716 1.00 92.75 294 GLY A N 1
ATOM 2291 C CA . GLY A 1 294 ? 6.797 14.388 -28.465 1.00 92.75 294 GLY A CA 1
ATOM 2292 C C . GLY A 1 294 ? 6.839 14.089 -29.969 1.00 92.75 294 GLY A C 1
ATOM 2293 O O . GLY A 1 294 ? 5.893 14.425 -30.675 1.00 92.75 294 GLY A O 1
ATOM 2294 N N . GLU A 1 295 ? 7.921 13.494 -30.479 1.00 94.69 295 GLU A N 1
ATOM 2295 C CA . GLU A 1 295 ? 8.032 13.127 -31.893 1.00 94.69 295 GLU A CA 1
ATOM 2296 C C . GLU A 1 295 ? 7.155 11.918 -32.246 1.00 94.69 295 GLU A C 1
ATOM 2298 O O . GLU A 1 295 ? 6.742 11.132 -31.391 1.00 94.69 295 GLU A O 1
ATOM 2303 N N . GLU A 1 296 ? 6.923 11.712 -33.545 1.00 95.38 296 GLU A N 1
ATOM 2304 C CA . GLU A 1 296 ? 6.241 10.514 -34.031 1.00 95.38 296 GLU A CA 1
ATOM 2305 C C . GLU A 1 296 ? 6.945 9.239 -33.526 1.00 95.38 296 GLU A C 1
ATOM 2307 O O . GLU A 1 296 ? 8.176 9.140 -33.555 1.00 95.38 296 GLU A O 1
ATOM 2312 N N . TRP A 1 297 ? 6.168 8.226 -33.126 1.00 94.56 297 TRP A N 1
ATOM 2313 C CA . TRP A 1 297 ? 6.667 6.985 -32.519 1.00 94.56 297 TRP A CA 1
ATOM 2314 C C . TRP A 1 297 ? 7.869 6.366 -33.250 1.00 94.56 297 TRP A C 1
ATOM 2316 O O . TRP A 1 297 ? 8.846 5.941 -32.630 1.00 94.56 297 TRP A O 1
ATOM 2326 N N . SER A 1 298 ? 7.829 6.325 -34.584 1.00 93.75 298 SER A N 1
ATOM 2327 C CA . SER A 1 298 ? 8.913 5.747 -35.381 1.00 93.75 298 SER A CA 1
ATOM 2328 C C . SER A 1 298 ? 10.215 6.560 -35.311 1.00 93.75 298 SER A C 1
ATOM 2330 O O . SER A 1 298 ? 11.301 5.976 -35.318 1.00 93.75 298 SER A O 1
ATOM 2332 N N . VAL A 1 299 ? 10.129 7.888 -35.192 1.00 94.75 299 VAL A N 1
ATOM 2333 C CA . VAL A 1 299 ? 11.275 8.793 -35.018 1.00 94.75 299 VAL A CA 1
ATOM 2334 C C . VAL A 1 299 ? 11.816 8.671 -33.597 1.00 94.75 299 VAL A C 1
ATOM 2336 O O . VAL A 1 299 ? 13.013 8.437 -33.432 1.00 94.75 299 VAL A O 1
ATOM 2339 N N . TRP A 1 300 ? 10.942 8.714 -32.590 1.00 95.31 300 TRP A N 1
ATOM 2340 C CA . TRP A 1 300 ? 11.292 8.539 -31.176 1.00 95.31 300 TRP A CA 1
ATOM 2341 C C . TRP A 1 300 ? 12.041 7.225 -30.908 1.00 95.31 300 TRP A C 1
ATOM 2343 O O . TRP A 1 300 ? 13.143 7.213 -30.353 1.00 95.31 300 TRP A O 1
ATOM 2353 N N . LYS A 1 301 ? 11.490 6.110 -31.396 1.00 95.06 301 LYS A N 1
ATOM 2354 C CA . LYS A 1 301 ? 12.108 4.780 -31.324 1.00 95.06 301 LYS A CA 1
ATOM 2355 C C . LYS A 1 301 ? 13.503 4.765 -31.956 1.00 95.06 301 LYS A C 1
ATOM 2357 O O . LYS A 1 301 ? 14.427 4.175 -31.396 1.00 95.06 301 LYS A O 1
ATOM 2362 N N . THR A 1 302 ? 13.662 5.399 -33.120 1.00 94.69 302 THR A N 1
ATOM 2363 C CA . THR A 1 302 ? 14.955 5.476 -33.819 1.00 94.69 302 THR A CA 1
ATOM 2364 C C . THR A 1 302 ? 15.964 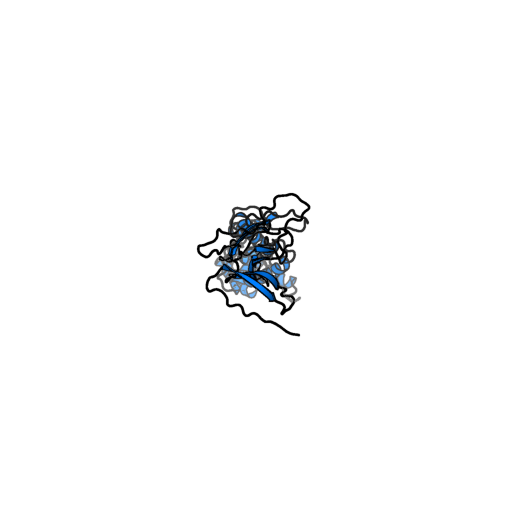6.298 -33.037 1.00 94.69 302 THR A C 1
ATOM 2366 O O . THR A 1 302 ? 17.086 5.848 -32.808 1.00 94.69 302 THR A O 1
ATOM 2369 N N . LEU A 1 303 ? 15.546 7.473 -32.573 1.00 95.25 303 LEU A N 1
ATOM 2370 C CA . LEU A 1 303 ? 16.364 8.383 -31.788 1.00 95.25 303 LEU A CA 1
ATOM 2371 C C . LEU A 1 303 ? 16.903 7.696 -30.528 1.00 95.25 303 LEU A C 1
ATOM 2373 O O . LEU A 1 303 ? 18.097 7.765 -30.249 1.00 95.25 303 LEU A O 1
ATOM 2377 N N . ASN A 1 304 ? 16.060 6.956 -29.809 1.00 95.56 304 ASN A N 1
ATOM 2378 C CA . ASN A 1 304 ? 16.466 6.238 -28.600 1.00 95.56 304 ASN A CA 1
ATOM 2379 C C . ASN A 1 304 ? 17.438 5.085 -28.870 1.00 95.56 304 ASN A C 1
ATOM 2381 O O . ASN A 1 304 ? 18.352 4.852 -28.077 1.00 95.56 304 ASN A O 1
ATOM 2385 N N . ARG A 1 305 ? 17.292 4.385 -30.001 1.00 94.31 305 ARG A N 1
ATOM 2386 C CA . ARG A 1 305 ? 18.245 3.349 -30.432 1.00 94.31 305 ARG A CA 1
ATOM 2387 C C . ARG A 1 305 ? 19.613 3.939 -30.773 1.00 94.31 305 ARG A C 1
ATOM 2389 O O . ARG A 1 305 ? 20.628 3.371 -30.365 1.00 94.31 305 ARG A O 1
ATOM 2396 N N . LEU A 1 306 ? 19.638 5.096 -31.441 1.00 93.25 306 LEU A N 1
ATOM 2397 C CA . LEU A 1 306 ? 20.866 5.846 -31.731 1.00 93.25 306 LEU A CA 1
ATOM 2398 C C . LEU A 1 306 ? 21.524 6.358 -30.443 1.00 93.25 306 LEU A C 1
ATOM 2400 O O . LEU A 1 306 ? 22.699 6.087 -30.215 1.00 93.25 306 LEU A O 1
ATOM 2404 N N . ARG A 1 307 ? 20.755 6.989 -29.544 1.00 93.56 307 ARG A N 1
ATOM 2405 C CA . ARG A 1 307 ? 21.223 7.428 -28.215 1.00 93.56 307 ARG A CA 1
ATOM 2406 C C . ARG A 1 307 ? 21.876 6.284 -27.446 1.00 93.56 307 ARG A C 1
ATOM 2408 O O . ARG A 1 307 ? 23.014 6.398 -26.997 1.00 93.56 307 ARG A O 1
ATOM 2415 N N . ALA A 1 308 ? 21.161 5.170 -27.302 1.00 93.31 308 ALA A N 1
ATOM 2416 C CA . ALA A 1 308 ? 21.633 4.020 -26.540 1.00 93.31 308 ALA A CA 1
ATOM 2417 C C . ALA A 1 308 ? 22.857 3.330 -27.168 1.00 93.31 308 ALA A C 1
ATOM 2419 O O . ALA A 1 308 ? 23.536 2.573 -26.468 1.00 93.31 308 ALA A O 1
ATOM 2420 N N . GLY A 1 309 ? 23.130 3.579 -28.455 1.00 91.81 309 GLY A N 1
ATOM 2421 C CA . GLY A 1 309 ? 24.156 2.886 -29.234 1.00 91.81 309 GLY A CA 1
ATOM 2422 C C . GLY A 1 309 ? 23.763 1.452 -29.596 1.00 91.81 309 GLY A C 1
ATOM 2423 O O . GLY A 1 309 ? 24.636 0.626 -29.847 1.00 91.81 309 GLY A O 1
ATOM 2424 N N . VAL A 1 310 ? 22.461 1.137 -29.598 1.00 92.44 310 VAL A N 1
ATOM 2425 C CA . VAL A 1 310 ? 21.916 -0.207 -29.849 1.00 92.44 310 VAL A CA 1
ATOM 2426 C C . VAL A 1 310 ? 20.756 -0.100 -30.840 1.00 92.44 310 VAL A C 1
ATOM 2428 O O . VAL A 1 310 ? 19.625 0.204 -30.462 1.00 92.44 310 VAL A O 1
ATOM 2431 N N . ALA A 1 311 ? 21.035 -0.382 -32.112 1.00 92.06 311 ALA A N 1
ATOM 2432 C CA . ALA A 1 311 ? 20.073 -0.347 -33.218 1.00 92.06 311 ALA A CA 1
ATOM 2433 C C . ALA A 1 311 ? 20.104 -1.655 -34.028 1.00 92.06 311 ALA A C 1
ATOM 2435 O O . ALA A 1 311 ? 21.023 -2.464 -33.859 1.00 92.06 311 ALA A O 1
ATOM 2436 N N . ARG A 1 312 ? 19.124 -1.870 -34.920 1.00 90.94 312 ARG A N 1
ATOM 2437 C CA . ARG A 1 312 ? 19.084 -3.034 -35.832 1.00 90.94 312 ARG A CA 1
ATOM 2438 C C . ARG A 1 312 ? 20.021 -2.840 -37.027 1.00 90.94 312 ARG A C 1
ATOM 2440 O O . ARG A 1 312 ? 19.617 -2.904 -38.185 1.00 90.94 312 ARG A O 1
ATOM 2447 N N . THR A 1 313 ? 21.287 -2.580 -36.735 1.00 92.50 313 THR A N 1
ATOM 2448 C CA . THR A 1 313 ? 22.329 -2.512 -37.755 1.00 92.50 313 THR A CA 1
ATOM 2449 C C . THR A 1 313 ? 22.608 -3.899 -38.312 1.00 92.50 313 THR A C 1
ATOM 2451 O O . THR A 1 313 ? 22.444 -4.896 -37.610 1.00 92.50 313 THR A O 1
ATOM 2454 N N . LYS A 1 314 ? 23.058 -3.991 -39.564 1.00 92.06 314 LYS A N 1
ATOM 2455 C CA . LYS A 1 314 ? 23.396 -5.278 -40.179 1.00 92.06 314 LYS A CA 1
ATOM 2456 C C . LYS A 1 314 ? 24.465 -6.045 -39.396 1.00 92.06 314 LYS A C 1
ATOM 2458 O O . LYS A 1 314 ? 24.355 -7.261 -39.300 1.00 92.06 314 LYS A O 1
ATOM 2463 N N . ASP A 1 315 ? 25.439 -5.356 -38.796 1.00 91.88 315 ASP A N 1
ATOM 2464 C CA . ASP A 1 315 ? 26.419 -5.989 -37.900 1.00 91.88 315 ASP A CA 1
ATOM 2465 C C . ASP A 1 315 ? 25.737 -6.645 -36.685 1.00 91.88 315 ASP A C 1
ATOM 2467 O O . ASP A 1 315 ? 25.945 -7.824 -36.409 1.00 91.88 315 ASP A O 1
ATOM 2471 N N . ASN A 1 316 ? 24.825 -5.934 -36.012 1.00 92.12 316 ASN A N 1
ATOM 2472 C CA . ASN A 1 316 ? 24.069 -6.498 -34.892 1.00 92.12 316 ASN A CA 1
ATOM 2473 C C . ASN A 1 316 ? 23.135 -7.633 -35.331 1.00 92.12 316 ASN A C 1
ATOM 2475 O O . ASN A 1 316 ? 23.054 -8.652 -34.654 1.00 92.12 316 ASN A O 1
ATOM 2479 N N . LEU A 1 317 ? 22.458 -7.492 -36.473 1.00 92.31 317 LEU A N 1
ATOM 2480 C CA . LEU A 1 317 ? 21.588 -8.539 -37.015 1.00 92.31 317 LEU A CA 1
ATOM 2481 C C . LEU A 1 317 ? 22.376 -9.808 -37.358 1.00 92.31 317 LEU A C 1
ATOM 2483 O O . LEU A 1 317 ? 21.864 -10.903 -37.146 1.00 92.31 317 LEU A O 1
ATOM 2487 N N . ARG A 1 318 ? 23.622 -9.678 -37.836 1.00 92.69 318 ARG A N 1
ATOM 2488 C CA . ARG A 1 318 ? 24.532 -10.811 -38.049 1.00 92.69 318 ARG A CA 1
ATOM 2489 C C . ARG A 1 318 ? 24.910 -11.484 -36.733 1.00 92.69 318 ARG A C 1
ATOM 2491 O O . ARG A 1 318 ? 24.885 -12.706 -36.679 1.00 92.69 318 ARG A O 1
ATOM 2498 N N . ARG A 1 319 ? 25.214 -10.705 -35.688 1.00 90.31 319 ARG A N 1
ATOM 2499 C CA . ARG A 1 319 ? 25.526 -11.217 -34.337 1.00 90.31 319 ARG A CA 1
ATOM 2500 C C . ARG A 1 319 ? 24.331 -11.869 -33.639 1.00 90.31 319 ARG A C 1
ATOM 2502 O O . ARG A 1 319 ? 24.527 -12.668 -32.735 1.00 90.31 319 ARG A O 1
ATOM 2509 N N . TRP A 1 320 ? 23.108 -11.494 -34.010 1.00 91.62 320 TRP A N 1
ATOM 2510 C CA . TRP A 1 320 ? 21.869 -12.066 -33.471 1.00 91.62 320 TRP A CA 1
ATOM 2511 C C . TRP A 1 320 ? 21.284 -13.175 -34.352 1.00 91.62 320 TRP A C 1
ATOM 2513 O O . TRP A 1 320 ? 20.141 -13.565 -34.129 1.00 91.62 320 TRP A O 1
ATOM 2523 N N . ASP A 1 321 ? 22.015 -13.625 -35.377 1.00 91.44 321 ASP A N 1
ATOM 2524 C CA . ASP A 1 321 ? 21.562 -14.627 -36.352 1.00 91.44 321 ASP A CA 1
ATOM 2525 C C . ASP A 1 321 ? 20.218 -14.305 -37.026 1.00 91.44 321 ASP A C 1
ATOM 2527 O O . ASP A 1 321 ? 19.470 -15.177 -37.456 1.00 91.44 321 ASP A O 1
ATOM 2531 N N . MET A 1 322 ? 19.932 -13.011 -37.174 1.00 89.94 322 MET A N 1
ATOM 2532 C CA . MET A 1 322 ? 18.756 -12.481 -37.872 1.00 89.94 322 MET A CA 1
ATOM 2533 C C . MET A 1 322 ? 19.076 -11.999 -39.290 1.00 89.94 322 MET A C 1
ATOM 2535 O O . MET A 1 322 ? 18.178 -11.583 -40.023 1.00 89.94 322 MET A O 1
ATOM 2539 N N . LEU A 1 323 ? 20.353 -12.020 -39.679 1.00 90.94 323 LEU A N 1
ATOM 2540 C CA . LEU A 1 323 ? 20.801 -11.722 -41.033 1.00 90.94 323 LEU A CA 1
ATOM 2541 C C . LEU A 1 323 ? 21.116 -13.042 -41.766 1.00 90.94 323 LEU A C 1
ATOM 2543 O O . LEU A 1 323 ? 21.857 -13.863 -41.223 1.00 90.94 323 LEU A O 1
ATOM 2547 N N . PRO A 1 324 ? 20.612 -13.276 -42.990 1.00 90.81 324 PRO A N 1
ATOM 2548 C CA . PRO A 1 324 ? 20.977 -14.456 -43.780 1.00 90.81 324 PRO A CA 1
ATOM 2549 C C . PRO A 1 324 ? 22.499 -14.599 -43.948 1.00 90.81 324 PRO A C 1
ATOM 2551 O O . PRO A 1 324 ? 23.207 -13.597 -44.028 1.00 90.81 324 PRO A O 1
ATOM 2554 N N . ALA A 1 325 ? 23.027 -15.829 -43.981 1.00 84.50 325 ALA A N 1
ATOM 2555 C CA . ALA A 1 325 ? 24.473 -16.110 -44.091 1.00 84.50 325 ALA A CA 1
ATOM 2556 C C . ALA A 1 325 ? 25.144 -15.429 -45.298 1.00 84.50 325 ALA A C 1
ATOM 2558 O O . ALA A 1 325 ? 26.276 -14.968 -45.208 1.00 84.50 325 ALA A O 1
ATOM 2559 N N . ASN A 1 326 ? 24.411 -15.317 -46.401 1.00 87.00 326 ASN A N 1
ATOM 2560 C CA . ASN A 1 326 ? 24.841 -14.717 -47.662 1.00 87.00 326 ASN A CA 1
ATOM 2561 C C . ASN A 1 326 ? 24.604 -13.197 -47.752 1.00 87.00 326 ASN A C 1
ATOM 2563 O O . ASN A 1 326 ? 24.967 -12.578 -48.751 1.00 87.00 326 ASN A O 1
ATOM 2567 N N . ALA A 1 327 ? 23.973 -12.579 -46.751 1.00 89.75 327 ALA A N 1
ATOM 2568 C CA . ALA A 1 327 ? 23.647 -11.161 -46.790 1.00 89.75 327 ALA A CA 1
ATOM 2569 C C . ALA A 1 327 ? 24.806 -10.296 -46.265 1.00 89.75 327 ALA A C 1
ATOM 2571 O O . ALA A 1 327 ? 25.378 -10.541 -45.205 1.00 89.75 327 ALA A O 1
ATOM 2572 N N . SER A 1 328 ? 25.122 -9.230 -47.006 1.00 90.94 328 SER A N 1
ATOM 2573 C CA . SER A 1 328 ? 26.211 -8.304 -46.676 1.00 90.94 328 SER A CA 1
ATOM 2574 C C . SER A 1 328 ? 25.910 -7.439 -45.446 1.00 90.94 328 SER A C 1
ATOM 2576 O O . SER A 1 328 ? 24.838 -6.822 -45.350 1.00 90.94 328 SER A O 1
ATOM 2578 N N . THR A 1 329 ? 26.907 -7.306 -44.564 1.00 91.25 329 THR A N 1
ATOM 2579 C CA . THR A 1 329 ? 26.911 -6.416 -43.389 1.00 91.25 329 THR A CA 1
ATOM 2580 C C . THR A 1 329 ? 27.251 -4.956 -43.714 1.00 91.25 329 THR A C 1
ATOM 2582 O O . THR A 1 329 ? 27.210 -4.093 -42.833 1.00 91.25 329 THR A O 1
ATOM 2585 N N . LEU A 1 330 ? 27.543 -4.651 -44.981 1.00 92.56 330 LEU A N 1
ATOM 2586 C CA . LEU A 1 330 ? 27.938 -3.316 -45.421 1.00 92.56 330 LEU A CA 1
ATOM 2587 C C . LEU A 1 330 ? 26.739 -2.367 -45.541 1.00 92.56 330 LEU A C 1
ATOM 2589 O O . LEU A 1 330 ? 25.625 -2.746 -45.927 1.00 92.56 330 LEU A O 1
ATOM 2593 N N . CYS A 1 331 ? 26.979 -1.104 -45.218 1.00 90.38 331 CYS A N 1
ATOM 2594 C CA . CYS A 1 331 ? 26.094 0.017 -45.487 1.00 90.38 331 CYS A CA 1
ATOM 2595 C C . CYS A 1 331 ? 26.112 0.368 -46.985 1.00 90.38 331 CYS A C 1
ATOM 2597 O O . CYS A 1 331 ? 27.001 -0.040 -47.728 1.00 90.38 331 CYS A O 1
ATOM 2599 N N . ARG A 1 332 ? 25.153 1.181 -47.442 1.00 88.50 332 ARG A N 1
ATOM 2600 C CA . ARG A 1 332 ? 25.099 1.659 -48.838 1.00 88.50 332 ARG A CA 1
ATOM 2601 C C . ARG A 1 332 ? 26.306 2.512 -49.238 1.00 88.50 332 ARG A C 1
ATOM 2603 O O . ARG A 1 332 ? 26.567 2.651 -50.421 1.00 88.50 332 ARG A O 1
ATOM 2610 N N . CYS A 1 333 ? 27.023 3.078 -48.270 1.00 89.81 333 CYS A N 1
ATOM 2611 C CA . CYS A 1 333 ? 28.272 3.800 -48.510 1.00 89.81 333 CYS A CA 1
ATOM 2612 C C . CYS A 1 333 ? 29.507 2.884 -48.609 1.00 89.81 333 CYS A C 1
ATOM 2614 O O . CYS A 1 333 ? 30.613 3.389 -48.737 1.00 89.81 333 CYS A O 1
ATOM 2616 N N . GLY A 1 334 ? 29.347 1.560 -48.486 1.00 88.94 334 GLY A N 1
ATOM 2617 C CA . GLY A 1 334 ? 30.437 0.583 -48.587 1.00 88.94 334 GLY A CA 1
ATOM 2618 C C . GLY A 1 334 ? 31.144 0.236 -47.271 1.00 88.94 334 GLY A C 1
ATOM 2619 O O . GLY A 1 334 ? 31.856 -0.758 -47.222 1.00 88.94 334 GLY A O 1
ATOM 2620 N N . SER A 1 335 ? 30.927 0.985 -46.185 1.00 91.38 335 SER A N 1
ATOM 2621 C CA . SER A 1 335 ? 31.518 0.698 -44.864 1.00 91.38 335 SER A CA 1
ATOM 2622 C C . SER A 1 335 ? 30.693 -0.311 -44.058 1.00 91.38 335 SER A C 1
ATOM 2624 O O . SER A 1 335 ? 29.497 -0.473 -44.300 1.00 91.38 335 SER A O 1
ATOM 2626 N N . LEU A 1 336 ? 31.291 -0.960 -43.055 1.00 92.25 336 LEU A N 1
ATOM 2627 C CA . LEU A 1 336 ? 30.565 -1.847 -42.138 1.00 92.25 336 LEU A CA 1
ATOM 2628 C C . LEU A 1 336 ? 29.461 -1.078 -41.395 1.00 92.25 336 LEU A C 1
ATOM 2630 O O . LEU A 1 336 ? 29.724 -0.054 -40.762 1.00 92.25 336 LEU A O 1
ATOM 2634 N N . GLN A 1 337 ? 28.221 -1.575 -41.435 1.00 91.62 337 GLN A N 1
ATOM 2635 C CA . GLN A 1 337 ? 27.108 -0.915 -40.757 1.00 91.62 337 GLN A CA 1
ATOM 2636 C C . GLN A 1 337 ? 27.111 -1.254 -39.258 1.00 91.62 337 GLN A C 1
ATOM 2638 O O . GLN A 1 337 ? 26.397 -2.151 -38.812 1.00 91.62 337 GLN A O 1
ATOM 2643 N N . THR A 1 338 ? 27.911 -0.528 -38.480 1.00 92.12 338 THR A N 1
ATOM 2644 C CA . THR A 1 338 ? 27.890 -0.538 -37.007 1.00 92.12 338 THR A CA 1
ATOM 2645 C C . THR A 1 338 ? 26.958 0.548 -36.461 1.00 92.12 338 THR A C 1
ATOM 2647 O O . THR A 1 338 ? 26.415 1.357 -37.214 1.00 92.12 338 THR A O 1
ATOM 2650 N N . THR A 1 339 ? 26.726 0.570 -35.146 1.00 87.62 339 THR A N 1
ATOM 2651 C CA . THR A 1 339 ? 25.880 1.597 -34.513 1.00 87.62 339 THR A CA 1
ATOM 2652 C C . THR A 1 339 ? 26.538 2.974 -34.531 1.00 87.62 339 THR A C 1
ATOM 2654 O O . THR A 1 339 ? 25.853 3.944 -34.845 1.00 87.62 339 THR A O 1
ATOM 2657 N N . SER A 1 340 ? 27.854 3.057 -34.307 1.00 88.62 340 SER A N 1
ATOM 2658 C CA . SER A 1 340 ? 28.631 4.297 -34.472 1.00 88.62 340 SER A CA 1
ATOM 2659 C C . SER A 1 340 ? 28.600 4.794 -35.919 1.00 88.62 340 SER A C 1
ATOM 2661 O O . SER A 1 340 ? 28.385 5.978 -36.169 1.00 88.62 340 SER A O 1
ATOM 2663 N N . HIS A 1 341 ? 28.684 3.873 -36.887 1.00 90.50 341 HIS A N 1
ATOM 2664 C CA . HIS A 1 341 ? 28.637 4.219 -38.305 1.00 90.50 341 HIS A CA 1
ATOM 2665 C C . HIS A 1 341 ? 27.333 4.922 -38.718 1.00 90.50 341 HIS A C 1
ATOM 2667 O O . HIS A 1 341 ? 27.359 5.753 -39.617 1.00 90.50 341 HIS A O 1
ATOM 2673 N N . LEU A 1 342 ? 26.188 4.647 -38.079 1.00 89.62 342 LEU A N 1
ATOM 2674 C CA . LEU A 1 342 ? 24.923 5.315 -38.434 1.00 89.62 342 LEU A CA 1
ATOM 2675 C C . LEU A 1 342 ? 24.969 6.841 -38.244 1.00 89.62 342 LEU A C 1
ATOM 2677 O O . LEU A 1 342 ? 24.215 7.555 -38.906 1.00 89.62 342 LEU A O 1
ATOM 2681 N N . ILE A 1 343 ? 25.832 7.321 -37.348 1.00 89.38 343 ILE A N 1
ATOM 2682 C CA . ILE A 1 343 ? 26.024 8.742 -37.040 1.00 89.38 343 ILE A CA 1
ATOM 2683 C C . ILE A 1 343 ? 27.086 9.357 -37.972 1.00 89.38 343 ILE A C 1
ATOM 2685 O O . ILE A 1 343 ? 26.968 10.510 -38.375 1.00 89.38 343 ILE A O 1
ATOM 2689 N N . GLU A 1 344 ? 28.089 8.566 -38.359 1.00 89.88 344 GLU A N 1
ATOM 2690 C CA . GLU A 1 344 ? 29.234 8.984 -39.184 1.00 89.88 344 GLU A CA 1
ATOM 2691 C C . GLU A 1 344 ? 29.039 8.739 -40.694 1.00 89.88 344 GLU A C 1
ATOM 2693 O O . GLU A 1 344 ? 29.891 9.104 -41.504 1.00 89.88 344 GLU A O 1
ATOM 2698 N N . CYS A 1 345 ? 27.943 8.090 -41.098 1.00 90.25 345 CYS A N 1
ATOM 2699 C CA . CYS A 1 345 ? 27.723 7.669 -42.479 1.00 90.25 345 CYS A CA 1
ATOM 2700 C C . CYS A 1 345 ? 27.672 8.878 -43.435 1.00 90.25 345 CYS A C 1
ATOM 2702 O O . CYS A 1 345 ? 26.836 9.761 -43.240 1.00 90.25 345 CYS A O 1
ATOM 2704 N N . PRO A 1 346 ? 28.457 8.893 -44.532 1.00 89.38 346 PRO A N 1
ATOM 2705 C CA . PRO A 1 346 ? 28.479 10.016 -45.476 1.00 89.38 346 PRO A CA 1
ATOM 2706 C C . PRO A 1 346 ? 27.155 10.194 -46.236 1.00 89.38 346 PRO A C 1
ATOM 2708 O O . PRO A 1 346 ? 26.866 11.281 -46.723 1.00 89.38 346 PRO A O 1
ATOM 2711 N N . ASN A 1 347 ? 26.338 9.137 -46.314 1.00 89.19 347 ASN A N 1
ATOM 2712 C CA . ASN A 1 347 ? 25.026 9.162 -46.964 1.00 89.19 347 ASN A CA 1
ATOM 2713 C C . ASN A 1 347 ? 23.888 9.571 -46.009 1.00 89.19 347 ASN A C 1
ATOM 2715 O O . ASN A 1 347 ? 22.739 9.680 -46.444 1.00 89.19 347 ASN A O 1
ATOM 2719 N N . ALA A 1 348 ? 24.183 9.762 -44.719 1.00 88.38 348 ALA A N 1
ATOM 2720 C CA . ALA A 1 348 ? 23.232 10.225 -43.717 1.00 88.38 348 ALA A CA 1
ATOM 2721 C C . ALA A 1 348 ? 23.489 11.706 -43.372 1.00 88.38 348 ALA A C 1
ATOM 2723 O O . ALA A 1 348 ? 24.597 12.210 -43.566 1.00 88.38 348 ALA A O 1
ATOM 2724 N N . PRO A 1 349 ? 22.486 12.435 -42.849 1.00 90.25 349 PRO A N 1
ATOM 2725 C CA . PRO A 1 349 ? 22.716 13.780 -42.332 1.00 90.25 349 PRO A CA 1
ATOM 2726 C C . PRO A 1 349 ? 23.776 13.764 -41.216 1.00 90.25 349 PRO A C 1
ATOM 2728 O O . PRO A 1 349 ? 23.785 12.863 -40.381 1.00 90.25 349 PRO A O 1
ATOM 2731 N N . LYS A 1 350 ? 24.656 14.770 -41.177 1.00 87.88 350 LYS A N 1
ATOM 2732 C CA . LYS A 1 350 ? 25.677 14.879 -40.124 1.00 87.88 350 LYS A CA 1
ATOM 2733 C C . LYS A 1 350 ? 25.020 15.166 -38.773 1.00 87.88 350 LYS A C 1
ATOM 2735 O O . LYS A 1 350 ? 24.216 16.091 -38.658 1.00 87.88 350 LYS A O 1
ATOM 2740 N N . CYS A 1 351 ? 25.381 14.392 -37.757 1.00 89.94 351 CYS A N 1
ATOM 2741 C CA . CYS A 1 351 ? 24.887 14.534 -36.391 1.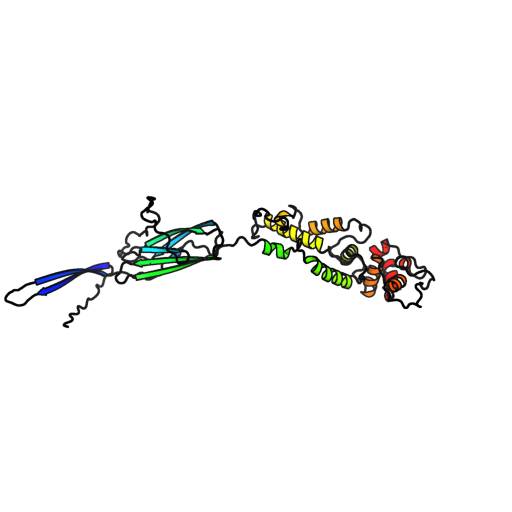00 89.94 351 CYS A CA 1
ATOM 2742 C C . CYS A 1 351 ? 25.987 14.107 -35.414 1.00 89.94 351 CYS A C 1
ATOM 2744 O O . CYS A 1 351 ? 26.795 13.244 -35.741 1.00 89.94 351 CYS A O 1
ATOM 2746 N N . SER A 1 352 ? 26.045 14.715 -34.232 1.00 91.12 352 SER A N 1
ATOM 2747 C CA . SER A 1 352 ? 26.937 14.305 -33.145 1.00 91.12 352 SER A CA 1
ATOM 2748 C C . SER A 1 352 ? 26.179 13.584 -32.028 1.00 91.12 352 SER A C 1
ATOM 2750 O O . SER A 1 352 ? 24.954 13.657 -31.917 1.00 91.12 352 SER A O 1
ATOM 2752 N N . GLN A 1 353 ? 26.911 12.937 -31.119 1.00 88.75 353 GLN A N 1
ATOM 2753 C CA . GLN A 1 353 ? 26.298 12.316 -29.943 1.00 88.75 353 GLN A CA 1
ATOM 2754 C C . GLN A 1 353 ? 25.574 13.344 -29.051 1.00 88.75 353 GLN A C 1
ATOM 2756 O O . GLN A 1 353 ? 24.528 13.035 -28.483 1.00 88.75 353 GLN A O 1
ATOM 2761 N N . GLY A 1 354 ? 26.088 14.577 -28.956 1.00 89.56 354 GLY A N 1
ATOM 2762 C CA . GLY A 1 354 ? 25.451 15.657 -28.196 1.00 89.56 354 GLY A CA 1
ATOM 2763 C C . GLY A 1 354 ? 24.135 16.133 -28.818 1.00 89.56 354 GLY A C 1
ATOM 2764 O O . GLY A 1 354 ? 23.176 16.413 -28.095 1.00 89.56 354 GLY A O 1
ATOM 2765 N N . ASP A 1 355 ? 24.064 16.154 -30.151 1.00 91.62 355 ASP A N 1
ATOM 2766 C CA . ASP A 1 355 ? 22.843 16.469 -30.901 1.00 91.62 355 ASP A CA 1
ATOM 2767 C C . ASP A 1 355 ? 21.744 15.439 -30.622 1.00 91.62 355 ASP A C 1
ATOM 2769 O O . ASP A 1 355 ? 20.597 15.806 -30.355 1.00 91.62 355 ASP A O 1
ATOM 2773 N N . LEU A 1 356 ? 22.108 14.149 -30.594 1.00 92.31 356 LEU A N 1
ATOM 2774 C CA . LEU A 1 356 ? 21.190 13.066 -30.239 1.00 92.31 356 LEU A CA 1
ATOM 2775 C C . LEU A 1 356 ? 20.631 13.237 -28.824 1.00 92.31 356 LEU A C 1
ATOM 2777 O O . LEU A 1 356 ? 19.428 13.057 -28.628 1.00 92.31 356 LEU A O 1
ATOM 2781 N N . MET A 1 357 ? 21.450 13.607 -27.832 1.00 91.81 357 MET A N 1
ATOM 2782 C CA . MET A 1 357 ? 20.956 13.821 -26.461 1.00 91.81 357 MET A CA 1
ATOM 2783 C C . MET A 1 357 ? 19.961 14.981 -26.391 1.00 91.81 357 MET A C 1
ATOM 2785 O O . MET A 1 357 ? 18.919 14.845 -25.753 1.00 91.81 357 MET A O 1
ATOM 2789 N N . LYS A 1 358 ? 20.220 16.075 -27.115 1.00 91.44 358 LYS A N 1
ATOM 2790 C CA . LYS A 1 358 ? 19.339 17.255 -27.165 1.00 91.44 358 LYS A CA 1
ATOM 2791 C C . LYS A 1 358 ? 18.113 17.088 -28.070 1.00 91.44 358 LYS A C 1
ATOM 2793 O O . LYS A 1 358 ? 17.210 17.909 -27.979 1.00 91.44 358 LYS A O 1
ATOM 2798 N N . ALA A 1 359 ? 18.072 16.052 -28.914 1.00 92.44 359 ALA A N 1
ATOM 2799 C CA . ALA A 1 359 ? 17.037 15.850 -29.937 1.00 92.44 359 ALA A CA 1
ATOM 2800 C C . ALA A 1 359 ? 16.805 17.083 -30.825 1.00 92.44 359 ALA A C 1
ATOM 2802 O O . ALA A 1 359 ? 15.666 17.444 -31.102 1.00 92.44 359 ALA A O 1
ATOM 2803 N N . ASN A 1 360 ? 17.877 17.749 -31.254 1.00 94.00 360 ASN A N 1
ATOM 2804 C CA . ASN A 1 360 ? 17.750 18.891 -32.157 1.00 94.00 360 ASN A CA 1
ATOM 2805 C C . ASN A 1 360 ? 17.336 18.465 -33.580 1.00 94.00 360 ASN A C 1
ATOM 2807 O O . ASN A 1 360 ? 17.289 17.278 -33.917 1.00 94.00 360 ASN A O 1
ATOM 2811 N N . ASP A 1 361 ? 17.113 19.441 -34.459 1.00 93.50 361 ASP A N 1
ATOM 2812 C CA . ASP A 1 361 ? 16.681 19.194 -35.841 1.00 93.50 361 ASP A CA 1
ATOM 2813 C C . ASP A 1 361 ? 17.638 18.300 -36.647 1.00 93.50 361 ASP A C 1
ATOM 2815 O O . ASP A 1 361 ? 17.221 17.625 -37.593 1.00 93.50 361 ASP A O 1
ATOM 2819 N N . LEU A 1 362 ? 18.934 18.282 -36.311 1.00 93.00 362 LEU A N 1
ATOM 2820 C CA . LEU A 1 362 ? 19.909 17.374 -36.926 1.00 93.00 362 LEU A CA 1
ATOM 2821 C C . LEU A 1 362 ? 19.648 15.929 -36.492 1.00 93.00 362 LEU A C 1
ATOM 2823 O O . LEU A 1 362 ? 19.519 15.045 -37.342 1.00 93.00 362 LEU A O 1
ATOM 2827 N N . ALA A 1 363 ? 19.490 15.700 -35.188 1.00 93.44 363 ALA A N 1
ATOM 2828 C CA . ALA A 1 363 ? 19.159 14.393 -34.632 1.00 93.44 363 ALA A CA 1
ATOM 2829 C C . ALA A 1 363 ? 17.823 13.859 -35.164 1.00 93.44 363 ALA A C 1
ATOM 2831 O O . ALA A 1 363 ? 17.734 12.688 -35.536 1.00 93.44 363 ALA A O 1
ATOM 2832 N N . ILE A 1 364 ? 16.805 14.717 -35.272 1.00 94.62 364 ILE A N 1
ATOM 2833 C CA . ILE A 1 364 ? 15.493 14.346 -35.820 1.00 94.62 364 ILE A CA 1
ATOM 2834 C C . ILE A 1 364 ? 15.615 13.957 -37.300 1.00 94.62 364 ILE A C 1
ATOM 2836 O O . ILE A 1 364 ? 15.035 12.954 -37.721 1.00 94.62 364 ILE A O 1
ATOM 2840 N N . ARG A 1 365 ? 16.400 14.690 -38.102 1.00 93.88 365 ARG A N 1
ATOM 2841 C CA . ARG A 1 365 ? 16.651 14.346 -39.516 1.00 93.88 365 ARG A CA 1
ATOM 2842 C C . ARG A 1 365 ? 17.371 13.008 -39.672 1.00 93.88 365 ARG A C 1
ATOM 2844 O O . ARG A 1 365 ? 16.960 12.201 -40.507 1.00 93.88 365 ARG A O 1
ATOM 2851 N N . VAL A 1 366 ? 18.392 12.742 -38.859 1.00 93.62 366 VAL A N 1
ATOM 2852 C CA . VAL A 1 366 ? 19.096 11.447 -38.855 1.00 93.62 366 VAL A CA 1
ATOM 2853 C C . VAL A 1 366 ? 18.172 10.315 -38.421 1.00 93.62 366 VAL A C 1
ATOM 2855 O O . VAL A 1 366 ? 18.123 9.272 -39.075 1.00 93.62 366 VAL A O 1
ATOM 2858 N N . ALA A 1 367 ? 17.375 10.527 -37.373 1.00 93.75 367 ALA A N 1
ATOM 2859 C CA . ALA A 1 367 ? 16.386 9.553 -36.936 1.00 93.75 367 ALA A CA 1
ATOM 2860 C C . ALA A 1 367 ? 15.356 9.271 -38.040 1.00 93.75 367 ALA A C 1
ATOM 2862 O O . ALA A 1 367 ? 15.037 8.111 -38.294 1.00 93.75 367 ALA A O 1
ATOM 2863 N N . LYS A 1 368 ? 14.901 10.304 -38.765 1.00 94.12 368 LYS A N 1
ATOM 2864 C CA . LYS A 1 368 ? 14.002 10.163 -39.920 1.00 94.12 368 LYS A CA 1
ATOM 2865 C C . LYS A 1 368 ? 14.634 9.366 -41.067 1.00 94.12 368 LYS A C 1
ATOM 2867 O O . LYS A 1 368 ? 13.957 8.517 -41.648 1.00 94.12 368 LYS A O 1
ATOM 2872 N N . HIS A 1 369 ? 15.917 9.585 -41.353 1.00 93.25 369 HIS A N 1
ATOM 2873 C CA . HIS A 1 369 ? 16.666 8.844 -42.374 1.00 93.25 369 HIS A CA 1
ATOM 2874 C C . HIS A 1 369 ? 16.751 7.342 -42.045 1.00 93.25 369 HIS A C 1
ATOM 2876 O O . HIS A 1 369 ? 16.525 6.495 -42.911 1.00 93.25 369 HIS A O 1
ATOM 2882 N N . TRP A 1 370 ? 16.997 6.999 -40.778 1.00 91.94 370 TRP A N 1
ATOM 2883 C CA . TRP A 1 370 ? 17.190 5.615 -40.336 1.00 91.94 370 TRP A CA 1
ATOM 2884 C C . TRP A 1 370 ? 15.917 4.893 -39.851 1.00 91.94 370 TRP A C 1
ATOM 2886 O O . TRP A 1 370 ? 16.022 3.766 -39.368 1.00 91.94 370 TRP A O 1
ATOM 2896 N N . ARG A 1 371 ? 14.705 5.448 -40.039 1.00 88.00 371 ARG A N 1
ATOM 2897 C CA . ARG A 1 371 ? 13.421 4.878 -39.538 1.00 88.00 371 ARG A CA 1
ATOM 2898 C C . ARG A 1 371 ? 13.200 3.397 -39.856 1.00 88.00 371 ARG A C 1
ATOM 2900 O O . ARG A 1 371 ? 12.593 2.680 -39.067 1.00 88.00 371 ARG A O 1
ATOM 2907 N N . LYS A 1 372 ? 13.674 2.932 -41.018 1.00 77.88 372 LYS A N 1
ATOM 2908 C CA . LYS A 1 372 ? 13.519 1.534 -41.470 1.00 77.88 372 LYS A CA 1
ATOM 2909 C C . LYS A 1 372 ? 14.532 0.570 -40.840 1.00 77.88 372 LYS A C 1
ATOM 2911 O O . LYS A 1 372 ? 14.281 -0.628 -40.796 1.00 77.88 372 LYS A O 1
ATOM 2916 N N . LEU A 1 373 ? 15.666 1.092 -40.377 1.00 69.62 373 LEU A N 1
ATOM 2917 C CA . LEU A 1 373 ? 16.761 0.342 -39.747 1.00 69.62 373 LEU A CA 1
ATOM 2918 C C . LEU A 1 373 ? 16.723 0.423 -38.219 1.00 69.62 373 LEU A C 1
ATOM 2920 O O . LEU A 1 373 ? 17.516 -0.226 -37.543 1.00 69.62 373 LEU A O 1
ATOM 2924 N N . ALA A 1 374 ? 15.800 1.222 -37.690 1.00 56.94 374 ALA A N 1
ATOM 2925 C CA . ALA A 1 374 ? 15.624 1.464 -36.277 1.00 56.94 374 ALA A CA 1
ATOM 2926 C C . ALA A 1 374 ? 15.017 0.282 -35.561 1.00 56.94 374 ALA A C 1
ATOM 2928 O O . ALA A 1 374 ? 13.770 0.074 -35.518 1.00 56.94 374 ALA A O 1
#

pLDDT: mean 83.4, std 12.69, range [41.56, 97.25]

Organism: Plutella xylostella (NCBI:txid51655)

Sequence (374 aa):
MQSCAVRVALPPRYNTRVVYTCEVSAEGPRFAVVKQTKNLTVAVALHQDPVIQGAPGSAQPGEQLQLNCSTAPAAPPASLLWYIDGQPEKVLDWLTMTESWLYHTEVSPPNEFGLRASWRTLRFRVPSANARSQVSLRCEATQPTRPPYSRASDATVVIDRSPHLSMFTASVWNNSAHAGKVDTALNETCRLVTGCLKPTPTDKLYLLAGIAPPAVRRQAAAAKERWKQLNDLRNPLYGHVPVQQRLKSRRSFVTTEPLTNETAQEFRLSRWRADTSHLRQFVQPAKELPAGGGEEWSVWKTLNRLRAGVARTKDNLRRWDMLPANASTLCRCGSLQTTSHLIECPNAPKCSQGDLMKANDLAIRVAKHWRKLA

Secondary structure (DSSP, 8-state):
-----PPPPPPSSTT-EEEEEEEEEPPTT---EEEEEEEEE--B---SPPEEES--SEE-TTPEEEEEEE---BBSPPEEEEEETTEEP-PPPTT----GGGSSPEEPPP-TTS-B-EEEEEEEEPP-SS--SEEEEEEEEEE--SS-EEEEEEEEEEE-PPPPHHHHHTTT-TT-TTHHHHHHHHHHHHHHHH---TTS-HHHHHHHTTS--HHHHHHHHHHHHHHHHHH-TTSTTTTPPPPP-SSTT---HHHHS----S-HHHHHHHHHHHHTGGGTTS----SS--TTTTS-HHHHHHHHHHHHT----HHHHHHTT-S-TTS--B-TTSSB--TTHHHH-TTS----HHHHHHT-HHHHHHHHHTTTT-